Protein AF-A0A523ZXR3-F1 (afdb_monomer_lite)

pLDDT: mean 76.45, std 22.18, range [37.88, 98.62]

Secondary structure (DSSP, 8-state):
---HHHHHHHHHHHHT----------------------------------PPP----------------PPPP-PPP------------------------PPP------PPP-PPPPHHHHHHHHHHHHHHHHHHHHHHHHHHHHHHHHHHHHHHHHTTT-S-EEEPGGGS-GGG-SEEEEEE-TTSEEEEEETTS-EEEEETTSGGGHHHHHHHHHHHHHHHHHHHHHHHHHHHHHHHHHHHHHHHHHHHHHHHHTT-

Foldseek 3Di:
DDPPVVVVVVVVVVVPPDDPDDDDDDDDDDDDDDDDDDDDDDDDDDDDDDDDDDDDPPDDPDDDDPPDDDDDDDDDDDDDDDDDDDDDDDDDDDDDDPDDPPDPPPDPPPDDPDDPQDPVNVVVVVVVVVVVVVVVVVVLVVVLVVLLVVLLVVLVLVVVQDQWFWFDPVLADCVVPAFPTWIAGSVQWIWTQHPVRDIDTDRCNDPVNVVVVVSRCVRRVVVSVVSVVVVVVVVVVVVVVVVVVVVVVVVVVVVVVVVD

Structure (mmCIF, N/CA/C/O backbone):
data_AF-A0A523ZXR3-F1
#
_entry.id   AF-A0A523ZXR3-F1
#
loop_
_atom_site.group_PDB
_atom_site.id
_atom_site.type_symbol
_atom_site.label_atom_id
_atom_site.label_alt_id
_atom_site.label_comp_id
_atom_site.label_asym_id
_atom_site.label_entity_id
_atom_site.label_seq_id
_atom_site.pdbx_PDB_ins_code
_atom_site.Cartn_x
_atom_site.Cartn_y
_atom_site.Cartn_z
_atom_site.occupancy
_atom_site.B_iso_or_equiv
_atom_site.auth_seq_id
_atom_site.auth_comp_id
_atom_site.auth_asym_id
_atom_site.auth_atom_id
_atom_site.pdbx_PDB_model_num
ATOM 1 N N . MET A 1 1 ? -8.994 -11.198 -26.855 1.00 47.03 1 MET A N 1
ATOM 2 C CA . MET A 1 1 ? -9.473 -11.068 -25.462 1.00 47.03 1 MET A CA 1
ATOM 3 C C . MET A 1 1 ? -8.985 -9.721 -24.965 1.00 47.03 1 MET A C 1
ATOM 5 O O . MET A 1 1 ? -7.793 -9.478 -25.074 1.00 47.03 1 MET A O 1
ATOM 9 N N . VAL A 1 2 ? -9.885 -8.830 -24.551 1.00 52.38 2 VAL A N 1
ATOM 10 C CA . VAL A 1 2 ? -9.510 -7.525 -23.975 1.00 52.38 2 VAL A CA 1
ATOM 11 C C . VAL A 1 2 ? -8.913 -7.789 -22.590 1.00 52.38 2 VAL A C 1
ATOM 13 O O . VAL A 1 2 ? -9.422 -8.655 -21.875 1.00 52.38 2 VAL A O 1
ATOM 16 N N . SER A 1 3 ? -7.811 -7.123 -22.233 1.00 71.38 3 SER A N 1
ATOM 17 C CA . SER A 1 3 ? -7.204 -7.298 -20.907 1.00 71.38 3 SER A CA 1
ATOM 18 C C . SER A 1 3 ? -8.188 -6.822 -19.835 1.00 71.38 3 SER A C 1
ATOM 20 O O . SER A 1 3 ? -8.787 -5.760 -19.978 1.00 71.38 3 SER A O 1
ATOM 22 N N . LEU A 1 4 ? -8.360 -7.578 -18.746 1.00 72.75 4 LEU A N 1
ATOM 23 C CA . LEU A 1 4 ? -9.247 -7.198 -17.634 1.00 72.75 4 LEU A CA 1
ATOM 24 C C . LEU A 1 4 ? -8.901 -5.802 -17.079 1.00 72.75 4 LEU A C 1
ATOM 26 O O . LEU A 1 4 ? -9.782 -5.059 -16.656 1.00 72.75 4 LEU A O 1
ATOM 30 N N . GLU A 1 5 ? -7.622 -5.426 -17.137 1.00 69.88 5 GLU A N 1
ATOM 31 C CA . GLU A 1 5 ? -7.148 -4.090 -16.771 1.00 69.88 5 GLU A CA 1
ATOM 32 C C . GLU A 1 5 ? -7.759 -2.999 -17.662 1.00 69.88 5 GLU A C 1
ATOM 34 O O . GLU A 1 5 ? -8.177 -1.957 -17.158 1.00 69.88 5 GLU A O 1
ATOM 39 N N . GLU A 1 6 ? -7.874 -3.243 -18.973 1.00 77.62 6 GLU A N 1
ATOM 40 C CA . GLU A 1 6 ? -8.528 -2.317 -19.903 1.00 77.62 6 GLU A CA 1
ATOM 41 C C . GLU A 1 6 ? -10.027 -2.202 -19.632 1.00 77.62 6 GLU A C 1
ATOM 43 O O . GLU A 1 6 ? -10.577 -1.108 -19.745 1.00 77.62 6 GLU A O 1
ATOM 48 N N . GLU A 1 7 ? -10.700 -3.287 -19.240 1.00 83.25 7 GLU A N 1
ATOM 49 C CA . GLU A 1 7 ? -12.135 -3.235 -18.954 1.00 83.25 7 GLU A CA 1
ATOM 50 C C . GLU A 1 7 ? -12.447 -2.484 -17.647 1.00 83.25 7 GLU A C 1
ATOM 52 O O . GLU A 1 7 ? -13.411 -1.714 -17.600 1.00 83.25 7 GLU A O 1
ATOM 57 N N . ILE A 1 8 ? -11.586 -2.604 -16.628 1.00 79.44 8 ILE A N 1
ATOM 58 C CA . ILE A 1 8 ? -11.674 -1.809 -15.392 1.00 79.44 8 ILE A CA 1
ATOM 59 C C . ILE A 1 8 ? -11.464 -0.318 -15.701 1.00 79.44 8 ILE A C 1
ATOM 61 O O . ILE A 1 8 ? -12.277 0.518 -15.301 1.00 79.44 8 ILE A O 1
ATOM 65 N N . LEU A 1 9 ? -10.423 0.024 -16.469 1.00 78.19 9 LEU A N 1
ATOM 66 C CA . LEU A 1 9 ? -10.134 1.407 -16.874 1.00 78.19 9 LEU A CA 1
ATOM 67 C C . LEU A 1 9 ? -11.263 2.019 -17.712 1.00 78.19 9 LEU A C 1
ATOM 69 O O . LEU A 1 9 ? -11.653 3.165 -17.484 1.00 78.19 9 LEU A O 1
ATOM 73 N N . LYS A 1 10 ? -11.826 1.250 -18.650 1.00 83.12 10 LYS A N 1
ATOM 74 C CA . LYS A 1 10 ? -12.887 1.718 -19.549 1.00 83.12 10 LYS A CA 1
ATOM 75 C C . LYS A 1 10 ? -14.177 2.055 -18.802 1.00 83.12 10 LYS A C 1
ATOM 77 O O . LYS A 1 10 ? -14.827 3.043 -19.134 1.00 83.12 10 LYS A O 1
ATOM 82 N N . ARG A 1 11 ? -14.534 1.279 -17.773 1.00 76.19 11 ARG A N 1
ATOM 83 C CA . ARG A 1 11 ? -15.733 1.552 -16.962 1.00 76.19 11 ARG A CA 1
ATOM 84 C C . ARG A 1 11 ? -15.531 2.691 -15.964 1.00 76.19 11 ARG A C 1
ATOM 86 O O . ARG A 1 11 ? -16.474 3.439 -15.723 1.00 76.19 11 ARG A O 1
ATOM 93 N N . TYR A 1 12 ? -14.319 2.873 -15.437 1.00 68.38 12 TYR A N 1
ATOM 94 C CA . TYR A 1 12 ? -14.011 4.018 -14.571 1.00 68.38 12 TYR A CA 1
ATOM 95 C C . TYR A 1 12 ? -14.065 5.354 -15.323 1.00 68.38 12 TYR A C 1
ATOM 97 O O . TYR A 1 12 ? -14.595 6.320 -14.783 1.00 68.38 12 TYR A O 1
ATOM 105 N N . ALA A 1 13 ? -13.592 5.406 -16.572 1.00 70.69 13 ALA A N 1
ATOM 106 C CA . ALA A 1 13 ? -13.649 6.622 -17.387 1.00 70.69 13 ALA A CA 1
ATOM 107 C C . ALA A 1 13 ? -15.089 7.048 -17.740 1.00 70.69 13 ALA A C 1
ATOM 109 O O . ALA A 1 13 ? -15.387 8.237 -17.786 1.00 70.69 13 ALA A O 1
ATOM 110 N N . GLN A 1 14 ? -16.004 6.091 -17.933 1.00 68.00 14 GLN A N 1
ATOM 111 C CA . GLN A 1 14 ? -17.409 6.385 -18.251 1.00 68.00 14 GLN A CA 1
ATOM 112 C C . GLN A 1 14 ? -18.221 6.897 -17.053 1.00 68.00 14 GLN A C 1
ATOM 114 O O . GLN A 1 14 ? -19.223 7.578 -17.245 1.00 68.00 14 GLN A O 1
ATOM 119 N N . LYS A 1 15 ? -17.808 6.595 -15.815 1.00 61.28 15 LYS A N 1
ATOM 120 C CA . LYS A 1 15 ? -18.543 6.997 -14.604 1.00 61.28 15 LYS A CA 1
ATOM 121 C C . LYS A 1 15 ? -18.235 8.435 -14.152 1.00 61.28 15 LYS A C 1
ATOM 123 O O . LYS A 1 15 ? -18.975 8.983 -13.345 1.00 61.28 15 LYS A O 1
ATOM 128 N N . SER A 1 16 ? -17.173 9.057 -14.670 1.00 55.69 16 SER A N 1
ATOM 129 C CA . SER A 1 16 ? -16.775 10.436 -14.336 1.00 55.69 16 SER A CA 1
ATOM 130 C C . SER A 1 16 ? -17.436 11.533 -15.185 1.00 55.69 16 SER A C 1
ATOM 132 O O . SER A 1 16 ? -17.219 12.706 -14.899 1.00 55.69 16 SER A O 1
ATOM 134 N N . GLU A 1 17 ? -18.241 11.188 -16.197 1.00 50.31 17 GLU A N 1
ATOM 135 C CA . GLU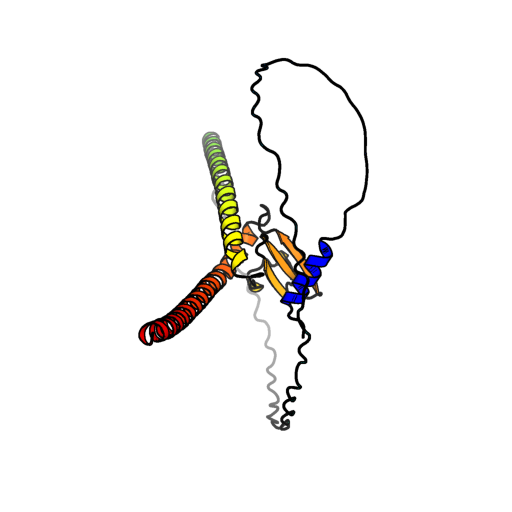 A 1 17 ? -18.847 12.158 -17.131 1.00 50.31 17 GLU A CA 1
ATOM 136 C C . GLU A 1 17 ? -20.346 12.435 -16.906 1.00 50.31 17 GLU A C 1
ATOM 138 O O . GLU A 1 17 ? -20.962 13.115 -17.723 1.00 50.31 17 GLU A O 1
ATOM 143 N N . GLU A 1 18 ? -20.962 11.977 -15.810 1.00 44.12 18 GLU A N 1
ATOM 144 C CA . GLU A 1 18 ? -22.341 12.381 -15.488 1.00 44.12 18 GLU A CA 1
ATOM 145 C C . GLU A 1 18 ? -22.357 13.668 -14.638 1.00 44.12 18 GLU A C 1
ATOM 147 O O . GLU A 1 18 ? -22.046 13.623 -13.443 1.00 44.12 18 GLU A O 1
ATOM 152 N N . PRO A 1 19 ? -22.734 14.838 -15.199 1.00 46.22 19 PRO A N 1
ATOM 153 C CA . PRO A 1 19 ? -22.942 16.034 -14.402 1.00 46.22 19 PRO A CA 1
ATOM 154 C C . PRO A 1 19 ? -24.196 15.869 -13.540 1.00 46.22 19 PRO A C 1
ATOM 156 O O . PRO A 1 19 ? -25.324 15.809 -14.032 1.00 46.22 19 PRO A O 1
ATOM 159 N N . SER A 1 20 ? -23.983 15.845 -12.225 1.00 46.56 20 SER A N 1
ATOM 160 C CA . SER A 1 20 ? -25.022 15.999 -11.210 1.00 46.56 20 SER A CA 1
ATOM 161 C C . SER A 1 20 ? -25.718 17.354 -11.387 1.00 46.56 20 SER A C 1
ATOM 163 O O . SER A 1 20 ? -25.233 18.393 -10.938 1.00 46.56 20 SER A O 1
ATOM 165 N N . SER A 1 21 ? -26.851 17.357 -12.090 1.00 54.31 21 SER A N 1
ATOM 166 C CA . SER A 1 21 ? -27.742 18.508 -12.198 1.00 54.31 21 SER A CA 1
ATOM 167 C C . SER A 1 21 ? -28.947 18.316 -11.277 1.00 54.31 21 SER A C 1
ATOM 169 O O . SER A 1 21 ? -29.895 17.621 -11.641 1.00 54.31 21 SER A O 1
ATOM 171 N N . ALA A 1 22 ? -28.953 18.958 -10.107 1.00 48.44 22 ALA A N 1
ATOM 172 C CA . ALA A 1 22 ? -30.192 19.252 -9.385 1.00 48.44 22 ALA A CA 1
ATOM 173 C C . ALA A 1 22 ? -30.014 20.361 -8.332 1.00 48.44 22 ALA A C 1
ATOM 175 O O . ALA A 1 22 ? -29.366 20.145 -7.318 1.00 48.44 22 ALA A O 1
ATOM 176 N N . ALA A 1 23 ? -30.696 21.487 -8.596 1.00 45.50 23 ALA A N 1
ATOM 177 C CA . ALA A 1 23 ? -31.316 22.449 -7.668 1.00 45.50 23 ALA A CA 1
ATOM 178 C C . ALA A 1 23 ? -30.416 23.156 -6.621 1.00 45.50 23 ALA A C 1
ATOM 180 O O . ALA A 1 23 ? -29.765 22.528 -5.806 1.00 45.50 23 ALA A O 1
ATOM 181 N N . GLY A 1 24 ? -30.350 24.487 -6.524 1.00 39.84 24 GLY A N 1
ATOM 182 C CA . GLY A 1 24 ? -31.391 25.496 -6.738 1.00 39.84 24 GLY A CA 1
ATOM 183 C C . GLY A 1 24 ? -31.912 25.987 -5.380 1.00 39.84 24 GLY A C 1
ATOM 184 O O . GLY A 1 24 ? -32.626 25.252 -4.705 1.00 39.84 24 GLY A O 1
ATOM 185 N N . GLY A 1 25 ? -31.567 27.218 -4.983 1.00 37.88 25 GLY A N 1
ATOM 186 C CA . GLY A 1 25 ? -32.062 27.831 -3.744 1.00 37.88 25 GLY A CA 1
ATOM 187 C C . GLY A 1 25 ? -31.392 29.159 -3.390 1.00 37.88 25 GLY A C 1
ATOM 188 O O . GLY A 1 25 ? -30.481 29.199 -2.572 1.00 37.88 25 GLY A O 1
ATOM 189 N N . GLU A 1 26 ? -31.852 30.238 -4.023 1.00 44.06 26 GLU A N 1
ATOM 190 C CA . GLU A 1 26 ? -31.555 31.639 -3.697 1.00 44.06 26 GLU A CA 1
ATOM 191 C C . GLU A 1 26 ? -32.135 32.057 -2.329 1.00 44.06 26 GLU A C 1
ATOM 193 O O . GLU A 1 26 ? -33.217 31.600 -1.957 1.00 44.06 26 GLU A O 1
ATOM 198 N N . GLY A 1 27 ? -31.507 33.027 -1.642 1.00 39.22 27 GLY A N 1
ATOM 199 C CA . GLY A 1 27 ? -32.237 33.863 -0.675 1.00 39.22 27 GLY A CA 1
ATOM 200 C C . GLY A 1 27 ? -31.463 34.550 0.459 1.00 39.22 27 GLY A C 1
ATOM 201 O O . GLY A 1 27 ? -31.509 34.073 1.583 1.00 39.22 27 GLY A O 1
ATOM 202 N N . LYS A 1 28 ? -30.911 35.738 0.154 1.00 40.84 28 LYS A N 1
ATOM 203 C CA . LYS A 1 28 ? -30.958 37.014 0.923 1.00 40.84 28 LYS A CA 1
ATOM 204 C C . LYS A 1 28 ? -30.370 37.115 2.344 1.00 40.84 28 LYS A C 1
ATOM 206 O O . LYS A 1 28 ? -30.822 36.487 3.285 1.00 40.84 28 LYS A O 1
ATOM 211 N N . GLU A 1 29 ? -29.316 37.932 2.475 1.00 45.38 29 GLU A N 1
ATOM 212 C CA . GLU A 1 29 ? -29.311 39.317 3.019 1.00 45.38 29 GLU A CA 1
ATOM 213 C C . GLU A 1 29 ? -29.556 39.415 4.533 1.00 45.38 29 GLU A C 1
ATOM 215 O O . GLU A 1 29 ? -30.680 39.257 4.983 1.00 45.38 29 GLU A O 1
ATOM 220 N N . THR A 1 30 ? -28.534 39.836 5.288 1.00 42.12 30 THR A N 1
ATOM 221 C CA . THR A 1 30 ? -28.479 41.199 5.855 1.00 42.12 30 THR A CA 1
ATOM 222 C C . THR A 1 30 ? -27.054 41.541 6.290 1.00 42.12 30 THR A C 1
ATOM 224 O O . THR A 1 30 ? -26.351 40.723 6.875 1.00 42.12 30 THR A O 1
ATOM 227 N N . ALA A 1 31 ? -26.664 42.771 5.973 1.00 42.38 31 ALA A N 1
ATOM 228 C CA . ALA A 1 31 ? -25.411 43.432 6.304 1.00 42.38 31 ALA A CA 1
ATOM 229 C C . ALA A 1 31 ? -25.176 43.589 7.820 1.00 42.38 31 ALA A C 1
ATOM 231 O O . ALA A 1 31 ? -26.135 43.642 8.585 1.00 42.38 31 ALA A O 1
ATOM 232 N N . SER A 1 32 ? -23.928 43.827 8.235 1.00 42.62 32 SER A N 1
ATOM 233 C CA . SER A 1 32 ? -23.484 45.192 8.572 1.00 42.62 32 SER A CA 1
ATOM 234 C C . SER A 1 32 ? -22.082 45.227 9.192 1.00 42.62 32 SER A C 1
ATOM 236 O O . SER A 1 32 ? -21.741 44.384 10.011 1.00 42.62 32 SER A O 1
ATOM 238 N N . LEU A 1 33 ? -21.348 46.265 8.770 1.00 46.72 33 LEU A N 1
ATOM 239 C CA . LEU A 1 33 ? -20.335 47.066 9.467 1.00 46.72 33 LEU A CA 1
ATOM 240 C C . LEU A 1 33 ? -19.614 46.442 10.667 1.00 46.72 33 LEU A C 1
ATOM 242 O O . LEU A 1 33 ? -20.186 46.362 11.745 1.00 46.72 33 LEU A O 1
ATOM 246 N N . GLU A 1 34 ? -18.310 46.256 10.504 1.00 47.12 34 GLU A N 1
ATOM 247 C CA . GLU A 1 34 ? -17.280 46.806 11.398 1.00 47.12 34 GLU A CA 1
ATOM 248 C C . GLU A 1 34 ? -15.985 46.809 10.571 1.00 47.12 34 GLU A C 1
ATOM 250 O O . GLU A 1 34 ? -15.560 45.796 10.026 1.00 47.12 34 GLU A O 1
ATOM 255 N N . ASP A 1 35 ? -15.616 47.995 10.101 1.00 44.91 35 ASP A N 1
ATOM 256 C CA . ASP A 1 35 ? -14.468 48.740 10.620 1.00 44.91 35 ASP A CA 1
ATOM 257 C C . ASP A 1 35 ? -13.150 48.214 10.046 1.00 44.91 35 ASP A C 1
ATOM 259 O O . ASP A 1 35 ? -12.716 47.092 10.261 1.00 44.91 35 ASP A O 1
ATOM 263 N N . MET A 1 36 ? -12.591 49.007 9.132 1.00 41.59 36 MET A N 1
ATOM 264 C CA . MET A 1 36 ? -11.369 49.765 9.403 1.00 41.59 36 MET A CA 1
ATOM 265 C C . MET A 1 36 ? -10.163 48.841 9.523 1.00 41.59 36 MET A C 1
ATOM 267 O O . MET A 1 36 ? -10.023 48.144 10.516 1.00 41.59 36 MET A O 1
ATOM 271 N N . ILE A 1 37 ? -9.236 48.941 8.566 1.00 48.31 37 ILE A N 1
ATOM 272 C CA . ILE A 1 37 ? -7.820 49.265 8.822 1.00 48.31 37 ILE A CA 1
ATOM 273 C C . ILE A 1 37 ? -7.029 49.133 7.506 1.00 48.31 37 ILE A C 1
ATOM 275 O O . ILE A 1 37 ? -6.860 48.056 6.951 1.00 48.31 37 ILE A O 1
ATOM 279 N N . LEU A 1 38 ? -6.520 50.297 7.087 1.00 50.00 38 LEU A N 1
ATOM 280 C CA . LEU A 1 38 ? -5.328 50.546 6.267 1.00 50.00 38 LEU A CA 1
ATOM 281 C C . LEU A 1 38 ? -5.422 50.359 4.749 1.00 50.00 38 LEU A C 1
ATOM 283 O O . LEU A 1 38 ? -5.237 49.285 4.189 1.00 50.00 38 LEU A O 1
ATOM 287 N N . GLY A 1 39 ? -5.574 51.513 4.093 1.00 40.50 39 GLY A N 1
ATOM 288 C CA . GLY A 1 39 ? -5.061 51.736 2.751 1.00 40.50 39 GLY A CA 1
ATOM 289 C C . GLY A 1 39 ? -3.532 51.797 2.708 1.00 40.50 39 GLY A C 1
ATOM 290 O O . GLY A 1 39 ? -2.859 51.986 3.724 1.00 40.50 39 GLY A O 1
ATOM 291 N N . GLY A 1 40 ? -3.008 51.676 1.494 1.00 43.91 40 GLY A N 1
ATOM 292 C CA . GLY A 1 40 ? -1.596 51.851 1.188 1.00 43.91 40 GLY A CA 1
ATOM 293 C C . GLY A 1 40 ? -1.281 51.376 -0.222 1.00 43.91 40 GLY A C 1
ATOM 294 O O . GLY A 1 40 ? -0.849 50.244 -0.402 1.00 43.91 40 GLY A O 1
ATOM 295 N N . ASP A 1 41 ? -1.530 52.252 -1.195 1.00 42.19 41 ASP A N 1
ATOM 296 C CA . ASP A 1 41 ? -1.114 52.140 -2.593 1.00 42.19 41 ASP A CA 1
ATOM 297 C C . ASP A 1 41 ? 0.369 51.772 -2.746 1.00 42.19 41 ASP A C 1
ATOM 299 O O . ASP A 1 41 ? 1.242 52.436 -2.185 1.00 42.19 41 ASP A O 1
ATOM 303 N N . ALA A 1 42 ? 0.654 50.813 -3.624 1.00 47.34 42 ALA A N 1
ATOM 304 C CA . ALA A 1 42 ? 1.831 50.866 -4.482 1.00 47.34 42 ALA A CA 1
ATOM 305 C C . ALA A 1 42 ? 1.584 50.018 -5.732 1.00 47.34 42 ALA A C 1
ATOM 307 O O . ALA A 1 42 ? 1.536 48.790 -5.689 1.00 47.34 42 ALA A O 1
ATOM 308 N N . ALA A 1 43 ? 1.424 50.722 -6.847 1.00 50.12 43 ALA A N 1
ATOM 309 C CA . ALA A 1 43 ? 1.455 50.186 -8.190 1.00 50.12 43 ALA A CA 1
ATOM 310 C C . ALA A 1 43 ? 2.711 49.330 -8.421 1.00 50.12 43 ALA A C 1
ATOM 312 O O . ALA A 1 43 ? 3.829 49.776 -8.164 1.00 50.12 43 ALA A O 1
ATOM 313 N N . SER A 1 44 ? 2.525 48.141 -8.987 1.00 50.94 44 SER A N 1
ATOM 314 C CA . SER A 1 44 ? 3.553 47.501 -9.799 1.00 50.94 44 SER A CA 1
ATOM 315 C C . SER A 1 44 ? 2.887 46.905 -11.026 1.00 50.94 44 SER A C 1
ATOM 317 O O . SER A 1 44 ? 2.305 45.826 -10.994 1.00 50.94 44 SER A O 1
ATOM 319 N N . ASP A 1 45 ? 2.984 47.702 -12.079 1.00 47.78 45 ASP A N 1
ATOM 320 C CA . ASP A 1 45 ? 2.961 47.345 -13.488 1.00 47.78 45 ASP A CA 1
ATOM 321 C C . ASP A 1 45 ? 3.670 45.994 -13.710 1.00 47.78 45 ASP A C 1
ATOM 323 O O . ASP A 1 45 ? 4.840 45.825 -13.353 1.00 47.78 45 ASP A O 1
ATOM 327 N N . GLY A 1 46 ? 2.936 45.008 -14.220 1.00 48.16 46 GLY A N 1
ATOM 328 C CA . GLY A 1 46 ? 3.428 43.670 -14.532 1.00 48.16 46 GLY A CA 1
ATOM 329 C C . GLY A 1 46 ? 2.961 43.307 -15.940 1.00 48.16 46 GLY A C 1
ATOM 330 O O . GLY A 1 46 ? 1.764 43.421 -16.201 1.00 48.16 46 GLY A O 1
ATOM 331 N N . PRO A 1 47 ? 3.870 42.939 -16.859 1.00 58.44 47 PRO A N 1
ATOM 332 C CA . PRO A 1 47 ? 3.551 42.880 -18.273 1.00 58.44 47 PRO A CA 1
ATOM 333 C C . PRO A 1 47 ? 2.638 41.707 -18.626 1.00 58.44 47 PRO A C 1
ATOM 335 O O . PRO A 1 47 ? 2.835 40.566 -18.205 1.00 58.44 47 PRO A O 1
ATOM 338 N N . GLU A 1 48 ? 1.671 42.076 -19.456 1.00 49.19 48 GLU A N 1
ATOM 339 C CA . GLU A 1 48 ? 0.905 41.289 -20.409 1.00 49.19 48 GLU A CA 1
ATOM 340 C C . GLU A 1 48 ? 1.692 40.178 -21.125 1.00 49.19 48 GLU A C 1
ATOM 342 O O . GLU A 1 48 ? 2.864 40.322 -21.472 1.00 49.19 48 GLU A O 1
ATOM 347 N N . GLU A 1 49 ? 0.922 39.138 -21.454 1.00 46.25 49 GLU A N 1
ATOM 348 C CA . GLU A 1 49 ? 1.082 38.230 -22.591 1.00 46.25 49 GLU A CA 1
ATOM 349 C C . GLU A 1 49 ? 2.235 37.213 -22.564 1.00 46.25 49 GLU A C 1
ATOM 351 O O . GLU A 1 49 ? 3.406 37.506 -22.810 1.00 46.25 49 GLU A O 1
ATOM 356 N N . ARG A 1 50 ? 1.843 35.935 -22.486 1.00 46.56 50 ARG A N 1
ATOM 357 C CA . ARG A 1 50 ? 1.765 35.083 -23.688 1.00 46.56 50 ARG A CA 1
ATOM 358 C C . ARG A 1 50 ? 1.078 33.760 -23.361 1.00 46.56 50 ARG A C 1
ATOM 360 O O . ARG A 1 50 ? 1.669 32.874 -22.750 1.00 46.56 50 ARG A O 1
ATOM 367 N N . GLU A 1 51 ? -0.166 33.643 -23.812 1.00 47.56 51 GLU A N 1
ATOM 368 C CA . GLU A 1 51 ? -0.807 32.356 -24.063 1.00 47.56 51 GLU A CA 1
ATOM 369 C C . GLU A 1 51 ? -0.011 31.643 -25.163 1.00 47.56 51 GLU A C 1
ATOM 371 O O . GLU A 1 51 ? 0.177 32.174 -26.261 1.00 47.56 51 GLU A O 1
ATOM 376 N N . ALA A 1 52 ? 0.524 30.466 -24.845 1.00 52.22 52 ALA A N 1
ATOM 377 C CA . ALA A 1 52 ? 1.074 29.567 -25.846 1.00 52.22 52 ALA A CA 1
ATOM 378 C C . ALA A 1 52 ? -0.086 28.761 -26.457 1.00 52.22 52 ALA A C 1
ATOM 380 O O . ALA A 1 52 ? -0.938 28.285 -25.705 1.00 52.22 52 ALA A O 1
ATOM 381 N N . PRO A 1 53 ? -0.140 28.611 -27.790 1.00 59.38 53 PRO A N 1
ATOM 382 C CA . PRO A 1 53 ? -1.202 27.874 -28.454 1.00 59.38 53 PRO A CA 1
ATOM 383 C C . PRO A 1 53 ? -1.105 26.377 -28.141 1.00 59.38 53 PRO A C 1
ATOM 385 O O . PRO A 1 53 ? -0.031 25.778 -28.218 1.00 59.38 53 PRO A O 1
ATOM 388 N N . GLU A 1 54 ? -2.251 25.787 -27.808 1.00 50.97 54 GLU A N 1
ATOM 389 C CA . GLU A 1 54 ? -2.469 24.344 -27.795 1.00 50.97 54 GLU A CA 1
ATOM 390 C C . GLU A 1 54 ? -2.302 23.821 -29.228 1.00 50.97 54 GLU A C 1
ATOM 392 O O . GLU A 1 54 ? -3.189 23.972 -30.069 1.00 50.97 54 GLU A O 1
ATOM 397 N N . GLU A 1 55 ? -1.135 23.252 -29.537 1.00 51.66 55 GLU A N 1
ATOM 398 C CA . GLU A 1 55 ? -0.966 22.490 -30.769 1.00 51.66 55 GLU A CA 1
ATOM 399 C C . GLU A 1 55 ? -1.566 21.093 -30.603 1.00 51.66 55 GLU A C 1
ATOM 401 O O . GLU A 1 55 ? -1.054 20.208 -29.916 1.00 51.66 55 GLU A O 1
ATOM 406 N N . ASP A 1 56 ? -2.698 20.969 -31.278 1.00 49.81 56 ASP A N 1
ATOM 407 C CA . ASP A 1 56 ? -3.398 19.796 -31.771 1.00 49.81 56 ASP A CA 1
ATOM 408 C C . ASP A 1 56 ? -2.419 18.771 -32.396 1.00 49.81 56 ASP A C 1
ATOM 410 O O . ASP A 1 56 ? -2.113 18.804 -33.588 1.00 49.81 56 ASP A O 1
ATOM 414 N N . ILE A 1 57 ? -1.895 17.834 -31.596 1.00 50.72 57 ILE A N 1
ATOM 415 C CA . ILE A 1 57 ? -1.194 16.643 -32.108 1.00 50.72 57 ILE A CA 1
ATOM 416 C C . ILE A 1 57 ? -2.209 15.505 -32.188 1.00 50.72 57 ILE A C 1
ATOM 418 O O . ILE A 1 57 ? -2.212 14.557 -31.403 1.00 50.72 57 ILE A O 1
ATOM 422 N N . LEU A 1 58 ? -3.099 15.629 -33.167 1.00 51.69 58 LEU A N 1
ATOM 423 C CA . LEU A 1 58 ? -4.027 14.590 -33.582 1.00 51.69 58 LEU A CA 1
ATOM 424 C C . LEU A 1 58 ? -3.592 14.082 -34.955 1.00 51.69 58 LEU A C 1
ATOM 426 O O . LEU A 1 58 ? -4.240 14.339 -35.962 1.00 51.69 58 LEU A O 1
ATOM 430 N N . GLU A 1 59 ? -2.473 13.356 -35.016 1.00 45.72 59 GLU A N 1
ATOM 431 C CA . GLU A 1 59 ? -2.082 12.652 -36.237 1.00 45.72 59 GLU A CA 1
ATOM 432 C C . GLU A 1 59 ? -1.511 11.250 -35.971 1.00 45.72 59 GLU A C 1
ATOM 434 O O . GLU A 1 59 ? -0.413 11.067 -35.459 1.00 45.72 59 GLU A O 1
ATOM 439 N N . ARG A 1 60 ? -2.277 10.275 -36.480 1.00 46.88 60 ARG A N 1
ATOM 440 C CA . ARG A 1 60 ? -1.802 9.088 -37.207 1.00 46.88 60 ARG A CA 1
ATOM 441 C C . ARG A 1 60 ? -1.111 8.001 -36.381 1.00 46.88 60 ARG A C 1
ATOM 443 O O . ARG A 1 60 ? 0.095 7.806 -36.470 1.00 46.88 60 ARG A O 1
ATOM 450 N N . TYR A 1 61 ? -1.929 7.144 -35.770 1.00 47.06 61 TYR A N 1
ATOM 451 C CA . TYR A 1 61 ? -1.621 5.714 -35.800 1.00 47.06 61 TYR A CA 1
ATOM 452 C C . TYR A 1 61 ? -2.243 5.116 -37.055 1.00 47.06 61 TYR A C 1
ATOM 454 O O . TYR A 1 61 ? -3.454 4.935 -37.178 1.00 47.06 61 TYR A O 1
ATOM 462 N N . THR A 1 62 ? -1.362 4.917 -38.025 1.00 45.53 62 THR A N 1
ATOM 463 C CA . THR A 1 62 ? -1.571 4.126 -39.225 1.00 45.53 62 THR A CA 1
ATOM 464 C C . THR A 1 62 ? -2.000 2.717 -38.851 1.00 45.53 62 THR A C 1
ATOM 466 O O . THR A 1 62 ? -1.427 2.078 -37.973 1.00 45.53 62 THR A O 1
ATOM 469 N N . SER A 1 63 ? -3.031 2.265 -39.548 1.00 52.03 63 SER A N 1
ATOM 470 C CA . SER A 1 63 ? -3.496 0.892 -39.611 1.00 52.03 63 SER A CA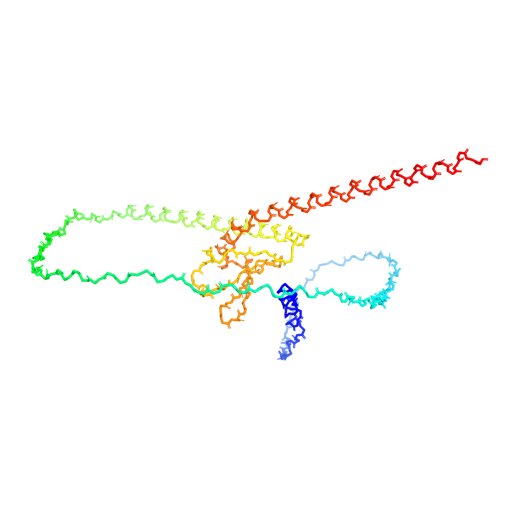 1
ATOM 471 C C . SER A 1 63 ? -2.354 -0.005 -40.090 1.00 52.03 63 SER A C 1
ATOM 473 O O . SER A 1 63 ? -1.955 0.087 -41.248 1.00 52.03 63 SER A O 1
ATOM 475 N N . GLU A 1 64 ? -1.835 -0.853 -39.210 1.00 53.06 64 GLU A N 1
ATOM 476 C CA . GLU A 1 64 ? -1.070 -2.029 -39.613 1.00 53.06 64 GLU A CA 1
ATOM 477 C C . GLU A 1 64 ? -1.941 -3.258 -39.363 1.00 53.06 64 GLU A C 1
ATOM 479 O O . GLU A 1 64 ? -2.359 -3.548 -38.239 1.00 53.06 64 GLU A O 1
ATOM 484 N N . ASP A 1 65 ? -2.276 -3.913 -40.472 1.00 55.00 65 ASP A N 1
ATOM 485 C CA . ASP A 1 65 ? -2.882 -5.232 -40.544 1.00 55.00 65 ASP A CA 1
ATOM 486 C C . ASP A 1 65 ? -2.124 -6.228 -39.652 1.00 55.00 65 ASP A C 1
ATOM 488 O O . ASP A 1 65 ? -0.913 -6.395 -39.817 1.00 55.00 65 ASP A O 1
ATOM 492 N N . PRO A 1 66 ? -2.798 -6.969 -38.757 1.00 56.25 66 PRO A N 1
ATOM 493 C CA . PRO A 1 66 ? -2.219 -8.190 -38.236 1.00 56.25 66 PRO A CA 1
ATOM 494 C C . PRO A 1 66 ? -2.296 -9.264 -39.326 1.00 56.25 66 PRO A C 1
ATOM 496 O O . PRO A 1 66 ? -3.350 -9.855 -39.577 1.00 56.25 66 PRO A O 1
ATOM 499 N N . GLU A 1 67 ? -1.156 -9.529 -39.965 1.00 54.56 67 GLU A N 1
ATOM 500 C CA . GLU A 1 67 ? -0.918 -10.781 -40.673 1.00 54.56 67 GLU A CA 1
ATOM 501 C C . GLU A 1 67 ? -1.256 -11.962 -39.750 1.00 54.56 67 GLU A C 1
ATOM 503 O O . GLU A 1 67 ? -0.616 -12.207 -38.730 1.00 54.56 67 GLU A O 1
ATOM 508 N N . SER A 1 68 ? -2.325 -12.659 -40.125 1.00 53.72 68 SER A N 1
ATOM 509 C CA . SER A 1 68 ? -2.550 -14.102 -40.041 1.00 53.72 68 SER A CA 1
ATOM 510 C C . SER A 1 68 ? -1.422 -14.910 -39.382 1.00 53.72 68 SER A C 1
ATOM 512 O O . SER A 1 68 ? -0.574 -15.479 -40.065 1.00 53.72 68 SER A O 1
ATOM 514 N N . VAL A 1 69 ? -1.452 -15.032 -38.054 1.00 52.56 69 VAL A N 1
ATOM 515 C CA . VAL A 1 69 ? -0.702 -16.081 -37.353 1.00 52.56 69 VAL A CA 1
ATOM 516 C C . VAL A 1 69 ? -1.596 -17.312 -37.270 1.00 52.56 69 VAL A C 1
ATOM 518 O O . VAL A 1 69 ? -2.663 -17.292 -36.654 1.00 52.56 69 VAL A O 1
ATOM 521 N N . GLU A 1 70 ? -1.157 -18.359 -37.964 1.00 55.88 70 GLU A N 1
ATOM 522 C CA . GLU A 1 70 ? -1.777 -19.676 -38.054 1.00 55.88 70 GLU A CA 1
ATOM 523 C C . GLU A 1 70 ? -2.112 -20.258 -36.675 1.00 55.88 70 GLU A C 1
ATOM 525 O O . GLU A 1 70 ? -1.303 -20.263 -35.745 1.00 55.88 70 GLU A O 1
ATOM 530 N N . ALA A 1 71 ? -3.335 -20.775 -36.566 1.00 58.75 71 ALA A N 1
ATOM 531 C CA . ALA A 1 71 ? -3.796 -21.540 -35.423 1.00 58.75 71 ALA A CA 1
ATOM 532 C C . ALA A 1 71 ? -3.011 -22.863 -35.320 1.00 58.75 71 ALA A C 1
ATOM 534 O O . ALA A 1 71 ? -2.976 -23.611 -36.300 1.00 58.75 71 ALA A O 1
ATOM 535 N N . PRO A 1 72 ? -2.427 -23.209 -34.160 1.00 61.56 72 PRO A N 1
ATOM 536 C CA . PRO A 1 72 ? -1.925 -24.556 -33.943 1.00 61.56 72 PRO A CA 1
ATOM 537 C C . PRO A 1 72 ? -3.094 -25.545 -33.821 1.00 61.56 72 PRO A C 1
ATOM 539 O O . PRO A 1 72 ? -4.068 -25.310 -33.102 1.00 61.56 72 PRO A O 1
ATOM 542 N N . GLU A 1 73 ? -2.977 -26.645 -34.562 1.00 61.81 73 GLU A N 1
ATOM 543 C CA . GLU A 1 73 ? -3.929 -27.752 -34.639 1.00 61.81 73 GLU A CA 1
ATOM 544 C C . GLU A 1 73 ? -4.263 -28.372 -33.263 1.00 61.81 73 GLU A C 1
ATOM 546 O O . GLU A 1 73 ? -3.401 -28.444 -32.380 1.00 61.81 73 GLU A O 1
ATOM 551 N N . PRO A 1 74 ? -5.495 -28.883 -33.073 1.00 59.56 74 PRO A N 1
ATOM 552 C CA . PRO A 1 74 ? -5.873 -29.617 -31.872 1.00 59.56 74 PRO A CA 1
ATOM 553 C C . PRO A 1 74 ? -5.186 -30.989 -31.842 1.00 59.56 74 PRO A C 1
ATOM 555 O O . PRO A 1 74 ? -5.499 -31.883 -32.629 1.00 59.56 74 PRO A O 1
ATOM 558 N N . VAL A 1 75 ? -4.256 -31.170 -30.902 1.00 62.38 75 VAL A N 1
ATOM 559 C CA . VAL A 1 75 ? -3.659 -32.479 -30.616 1.00 62.38 75 VAL A CA 1
ATOM 560 C C . VAL A 1 75 ? -4.678 -33.347 -29.880 1.00 62.38 75 VAL A C 1
ATOM 562 O O . VAL A 1 75 ? -5.276 -32.944 -28.884 1.00 62.38 75 VAL A O 1
ATOM 565 N N . ALA A 1 76 ? -4.863 -34.539 -30.435 1.00 58.09 76 ALA A N 1
ATOM 566 C CA . ALA A 1 76 ? -5.854 -35.541 -30.094 1.00 58.09 76 ALA A CA 1
ATOM 567 C C . ALA A 1 76 ? -5.822 -36.028 -28.635 1.00 58.09 76 ALA A C 1
ATOM 569 O O . ALA A 1 76 ? -4.765 -36.240 -28.040 1.00 58.09 76 ALA A O 1
ATOM 570 N N . GLU A 1 77 ? -7.022 -36.307 -28.127 1.00 55.06 77 GLU A N 1
ATOM 571 C CA . GLU A 1 77 ? -7.292 -37.156 -26.969 1.00 55.06 77 GLU A CA 1
ATOM 572 C C . GLU A 1 77 ? -6.718 -38.571 -27.154 1.00 55.06 77 GLU A C 1
ATOM 574 O O . GLU A 1 77 ? -6.865 -39.178 -28.220 1.00 55.06 77 GLU A O 1
ATOM 579 N N . PRO A 1 78 ? -6.190 -39.168 -26.076 1.00 60.91 78 PRO A N 1
ATOM 580 C CA . PRO A 1 78 ? -6.345 -40.598 -25.860 1.00 60.91 78 PRO A CA 1
ATOM 581 C C . PRO A 1 78 ? -7.205 -40.893 -24.621 1.00 60.91 78 PRO A C 1
ATOM 583 O O . PRO A 1 78 ? -6.787 -40.698 -23.487 1.00 60.91 78 PRO A O 1
ATOM 586 N N . SER A 1 79 ? -8.416 -41.363 -24.924 1.00 55.00 79 SER A N 1
ATOM 587 C CA . SER A 1 79 ? -9.225 -42.443 -24.330 1.00 55.00 79 SER A CA 1
ATOM 588 C C . SER A 1 79 ? -9.123 -42.858 -22.843 1.00 55.00 79 SER A C 1
ATOM 590 O O . SER A 1 79 ? -8.047 -42.909 -22.253 1.00 55.00 79 SER A O 1
ATOM 592 N N . PRO A 1 80 ? -10.267 -43.314 -22.281 1.00 58.41 80 PRO A N 1
ATOM 593 C CA . PRO A 1 80 ? -10.425 -43.777 -20.907 1.00 58.41 80 PRO A CA 1
ATOM 594 C C . PRO A 1 80 ? -10.010 -45.248 -20.745 1.00 58.41 80 PRO A C 1
ATOM 596 O O . PRO A 1 80 ? -10.230 -46.073 -21.632 1.00 58.41 80 PRO A O 1
ATOM 599 N N . GLY A 1 81 ? -9.471 -45.602 -19.581 1.00 48.44 81 GLY A N 1
ATOM 600 C CA . GLY A 1 81 ? -9.213 -46.993 -19.220 1.00 48.44 81 GLY A CA 1
ATOM 601 C C . GLY A 1 81 ? -8.569 -47.098 -17.845 1.00 48.44 81 GLY A C 1
ATOM 602 O O . GLY A 1 81 ? -7.409 -46.737 -17.681 1.00 48.44 81 GLY A O 1
ATOM 603 N N . GLY A 1 82 ? -9.333 -47.574 -16.867 1.00 49.69 82 GLY A N 1
ATOM 604 C CA . GLY A 1 82 ? -8.871 -47.766 -15.497 1.00 49.69 82 GLY A CA 1
ATOM 605 C C . GLY A 1 82 ? -10.011 -48.165 -14.572 1.00 49.69 82 GLY A C 1
ATOM 606 O O . GLY A 1 82 ? -10.336 -47.430 -13.647 1.00 49.69 82 GLY A O 1
ATOM 607 N N . ASP A 1 83 ? -10.648 -49.294 -14.883 1.00 52.12 83 ASP A N 1
ATOM 608 C CA . ASP A 1 83 ? -11.443 -50.060 -13.926 1.00 52.12 83 ASP A CA 1
ATOM 609 C C . ASP A 1 83 ? -10.510 -50.569 -12.818 1.00 52.12 83 ASP A C 1
ATOM 611 O O . ASP A 1 83 ? -9.688 -51.443 -13.081 1.00 52.12 83 ASP A O 1
ATOM 615 N N . GLU A 1 84 ? -10.646 -50.073 -11.588 1.00 56.06 84 GLU A N 1
ATOM 616 C CA . GLU A 1 84 ? -10.149 -50.775 -10.400 1.00 56.06 84 GLU A CA 1
ATOM 617 C C . GLU A 1 84 ? -11.216 -50.781 -9.294 1.00 56.06 84 GLU A C 1
ATOM 619 O O . GLU A 1 84 ? -11.505 -49.790 -8.630 1.00 56.06 84 GLU A O 1
ATOM 624 N N . GLU A 1 85 ? -11.831 -51.960 -9.201 1.00 53.47 85 GLU A N 1
ATOM 625 C CA . GLU A 1 85 ? -12.224 -52.694 -7.998 1.00 53.47 85 GLU A CA 1
ATOM 626 C C . GLU A 1 85 ? -13.118 -52.014 -6.947 1.00 53.47 85 GLU A C 1
ATOM 628 O O . GLU A 1 85 ? -12.692 -51.344 -6.008 1.00 53.47 85 GLU A O 1
ATOM 633 N N . MET A 1 86 ? -14.399 -52.398 -7.021 1.00 49.50 86 MET A N 1
ATOM 634 C CA . MET A 1 86 ? -15.246 -52.577 -5.845 1.00 49.50 86 MET A CA 1
ATOM 635 C C . MET A 1 86 ? -14.589 -53.558 -4.865 1.00 49.50 86 MET A C 1
ATOM 637 O O . MET A 1 86 ? -14.390 -54.727 -5.198 1.00 49.50 86 MET A O 1
ATOM 641 N N . THR A 1 87 ? -14.396 -53.134 -3.619 1.00 57.25 87 THR A N 1
ATOM 642 C CA . THR A 1 87 ? -14.408 -54.051 -2.475 1.00 57.25 87 THR A CA 1
ATOM 643 C C . THR A 1 87 ? -15.735 -53.891 -1.724 1.00 57.25 87 THR A C 1
ATOM 645 O O . THR A 1 87 ? -16.116 -52.770 -1.378 1.00 57.25 87 THR A O 1
ATOM 648 N N . PRO A 1 88 ? -16.495 -54.982 -1.515 1.00 55.97 88 PRO A N 1
ATOM 649 C CA . PRO A 1 88 ? -17.711 -54.966 -0.723 1.00 55.97 88 PRO A CA 1
ATOM 650 C C . PRO A 1 88 ? -17.436 -55.399 0.722 1.00 55.97 88 PRO A C 1
ATOM 652 O O . PRO A 1 88 ? -16.794 -56.418 0.954 1.00 55.97 88 PRO A O 1
ATOM 655 N N . GLY A 1 89 ? -18.045 -54.667 1.654 1.00 45.91 89 GLY A N 1
ATOM 656 C CA . GLY A 1 89 ? -18.578 -55.205 2.903 1.00 45.91 89 GLY A CA 1
ATOM 657 C C . GLY A 1 89 ? -17.580 -55.497 4.014 1.00 45.91 89 GLY A C 1
ATOM 658 O O . GLY A 1 89 ? -16.952 -56.543 4.006 1.00 45.91 89 GLY A O 1
ATOM 659 N N . GLU A 1 90 ? -17.607 -54.665 5.053 1.00 50.50 90 GLU A N 1
ATOM 660 C CA . GLU A 1 90 ? -17.669 -55.180 6.421 1.00 50.50 90 GLU A CA 1
ATOM 661 C C . GLU A 1 90 ? -18.691 -54.354 7.206 1.00 50.50 90 GLU A C 1
ATOM 663 O O . GLU A 1 90 ? -18.469 -53.203 7.585 1.00 50.50 90 GLU A O 1
ATOM 668 N N . ASP A 1 91 ? -19.852 -54.978 7.391 1.00 48.25 91 ASP A N 1
ATOM 669 C CA . ASP A 1 91 ? -20.756 -54.711 8.494 1.00 48.25 91 ASP A CA 1
ATOM 670 C C . ASP A 1 91 ? -19.988 -54.907 9.806 1.00 48.25 91 ASP A C 1
ATOM 672 O O . ASP A 1 91 ? -19.475 -55.996 10.067 1.00 48.25 91 ASP A O 1
ATOM 676 N N . LEU A 1 92 ? -19.948 -53.883 10.659 1.00 52.16 92 LEU A N 1
ATOM 677 C CA . LEU A 1 92 ? -19.724 -54.093 12.082 1.00 52.16 92 LEU A CA 1
ATOM 678 C C . LEU A 1 92 ? -20.810 -53.400 12.893 1.00 52.16 92 LEU A C 1
ATOM 680 O O . LEU A 1 92 ? -21.038 -52.190 12.840 1.00 52.16 92 LEU A O 1
ATOM 684 N N . GLU A 1 93 ? -21.492 -54.278 13.608 1.00 45.81 93 GLU A N 1
ATOM 685 C CA . GLU A 1 93 ? -22.587 -54.084 14.523 1.00 45.81 93 GLU A CA 1
ATOM 686 C C . GLU A 1 93 ? -22.253 -53.081 15.636 1.00 45.81 93 GLU A C 1
ATOM 688 O O . GLU A 1 93 ? -21.238 -53.149 16.322 1.00 45.81 93 GLU A O 1
ATOM 693 N N . ILE A 1 94 ? -23.172 -52.135 15.789 1.00 47.41 94 ILE A N 1
ATOM 694 C CA . ILE A 1 94 ? -23.815 -51.700 17.032 1.00 47.41 94 ILE A CA 1
ATOM 695 C C . ILE A 1 94 ? -23.315 -52.416 18.309 1.00 47.41 94 ILE A C 1
ATOM 697 O O . ILE A 1 94 ? -23.727 -53.534 18.598 1.00 47.41 94 ILE A O 1
ATOM 701 N N . ASP A 1 95 ? -22.582 -51.686 19.150 1.00 40.38 95 ASP A N 1
ATOM 702 C CA . ASP A 1 95 ? -22.562 -51.877 20.608 1.00 40.38 95 ASP A CA 1
ATOM 703 C C . ASP A 1 95 ? -22.727 -50.480 21.236 1.00 40.38 95 ASP A C 1
ATOM 705 O O . ASP A 1 95 ? -21.874 -49.601 21.140 1.00 40.38 95 ASP A O 1
ATOM 709 N N . ALA A 1 96 ? -23.955 -50.100 21.577 1.00 44.22 96 ALA A N 1
ATOM 710 C CA . ALA A 1 96 ? -24.488 -50.232 22.929 1.00 44.22 96 ALA A CA 1
ATOM 711 C C . ALA A 1 96 ? -23.703 -49.420 23.985 1.00 44.22 96 ALA A C 1
ATOM 713 O O . ALA A 1 96 ? -22.735 -49.866 24.587 1.00 44.22 96 ALA A O 1
ATOM 714 N N . LEU A 1 97 ? -24.254 -48.237 24.283 1.00 48.41 97 LEU A N 1
ATOM 715 C CA . LEU A 1 97 ? -24.374 -47.697 25.643 1.00 48.41 97 LEU A CA 1
ATOM 716 C C . LEU A 1 97 ? -23.068 -47.511 26.442 1.00 48.41 97 LEU A C 1
ATOM 718 O O . LEU A 1 97 ? -22.928 -48.011 27.558 1.00 48.41 97 LEU A O 1
ATOM 722 N N . ALA A 1 98 ? -22.176 -46.644 25.962 1.00 46.72 98 ALA A N 1
ATOM 723 C CA . ALA A 1 98 ? -21.227 -45.957 26.838 1.00 46.72 98 ALA A CA 1
ATOM 724 C C . ALA A 1 98 ? -21.909 -44.743 27.492 1.00 46.72 98 ALA A C 1
ATOM 726 O O . ALA A 1 98 ? -21.812 -43.611 27.031 1.00 46.72 98 ALA A O 1
ATOM 727 N N . ILE A 1 99 ? -22.658 -45.055 28.551 1.00 51.12 99 ILE A N 1
ATOM 728 C CA . ILE A 1 99 ? -22.991 -44.236 29.723 1.00 51.12 99 ILE A CA 1
ATOM 729 C C . ILE A 1 99 ? -22.313 -42.854 29.695 1.00 51.12 99 ILE A C 1
ATOM 731 O O . ILE A 1 99 ? -21.115 -42.737 29.966 1.00 51.12 99 ILE A O 1
ATOM 735 N N . GLU A 1 100 ? -23.108 -41.809 29.449 1.00 44.34 100 GLU A N 1
ATOM 736 C CA . GLU A 1 100 ? -22.790 -40.450 29.880 1.00 44.34 100 GLU A CA 1
ATOM 737 C C . GLU A 1 100 ? -22.458 -40.509 31.374 1.00 44.34 100 GLU A C 1
ATOM 739 O O . GLU A 1 100 ? -23.334 -40.637 32.231 1.00 44.34 100 GLU A O 1
ATOM 744 N N . ARG A 1 101 ? -21.168 -40.459 31.710 1.00 48.41 101 ARG A N 1
ATOM 745 C CA . ARG A 1 101 ? -20.764 -40.075 33.055 1.00 48.41 101 ARG A CA 1
ATOM 746 C C . ARG A 1 101 ? -21.104 -38.593 33.183 1.00 48.41 101 ARG A C 1
ATOM 748 O O . ARG A 1 101 ? -20.470 -37.799 32.486 1.00 48.41 101 ARG A O 1
ATOM 755 N N . PRO A 1 102 ? -22.042 -38.190 34.058 1.00 50.72 102 PRO A N 1
ATOM 756 C CA . PRO A 1 102 ? -22.168 -36.788 34.399 1.00 50.72 102 PRO A CA 1
ATOM 757 C C . PRO A 1 102 ? -20.824 -36.353 34.978 1.00 50.72 102 PRO A C 1
ATOM 759 O O . PRO A 1 102 ? -20.341 -36.918 35.965 1.00 50.72 102 PRO A O 1
ATOM 762 N N . ALA A 1 103 ? -20.190 -35.387 34.314 1.00 52.34 103 ALA A N 1
ATOM 763 C CA . ALA A 1 103 ? -19.050 -34.688 34.873 1.00 52.34 103 ALA A CA 1
ATOM 764 C C . ALA A 1 103 ? -19.425 -34.245 36.299 1.00 52.34 103 ALA A C 1
ATOM 766 O O . ALA A 1 103 ? -20.552 -33.778 36.505 1.00 52.34 103 ALA A O 1
ATOM 767 N N . PRO A 1 104 ? -18.542 -34.421 37.298 1.00 56.38 104 PRO A N 1
ATOM 768 C CA . PRO A 1 104 ? -18.818 -33.932 38.637 1.00 56.38 104 PRO A CA 1
ATOM 769 C C . PRO A 1 104 ? -19.125 -32.443 38.522 1.00 56.38 104 PRO A C 1
ATOM 771 O O . PRO A 1 104 ? -18.316 -31.682 37.990 1.00 56.38 104 PRO A O 1
ATOM 774 N N . ALA A 1 105 ? -20.320 -32.057 38.971 1.00 55.38 105 ALA A N 1
ATOM 775 C CA . ALA A 1 105 ? -20.726 -30.672 39.086 1.00 55.38 105 ALA A CA 1
ATOM 776 C C . ALA A 1 105 ? -19.607 -29.923 39.816 1.00 55.38 105 ALA A C 1
ATOM 778 O O . ALA A 1 105 ? -19.400 -30.119 41.015 1.00 55.38 105 ALA A O 1
ATOM 779 N N . MET A 1 106 ? -18.839 -29.118 39.076 1.00 53.97 106 MET A N 1
ATOM 780 C CA . MET A 1 106 ? -17.937 -28.153 39.677 1.00 53.97 106 MET A CA 1
ATOM 781 C C . MET A 1 106 ? -18.830 -27.202 40.456 1.00 53.97 106 MET A C 1
ATOM 783 O O . MET A 1 106 ? -19.505 -26.350 39.880 1.00 53.97 106 MET A O 1
ATOM 787 N N . GLU A 1 107 ? -18.868 -27.393 41.773 1.00 53.72 107 GLU A N 1
ATOM 788 C CA . GLU A 1 107 ? -19.385 -26.392 42.685 1.00 53.72 107 GLU A CA 1
ATOM 789 C C . GLU A 1 107 ? -18.748 -25.053 42.295 1.00 53.72 107 GLU A C 1
ATOM 791 O O . GLU A 1 107 ? -17.520 -24.991 42.130 1.00 53.72 107 GLU A O 1
ATOM 796 N N . PRO A 1 108 ? -19.537 -23.980 42.111 1.00 54.00 108 PRO A N 1
ATOM 797 C CA . PRO A 1 108 ? -18.973 -22.662 41.918 1.00 54.00 108 PRO A CA 1
ATOM 798 C C . PRO A 1 108 ? -18.144 -22.371 43.163 1.00 54.00 108 PRO A C 1
ATOM 800 O O . PRO A 1 108 ? -18.689 -22.110 44.238 1.00 54.00 108 PRO A O 1
ATOM 803 N N . ARG A 1 109 ? -16.815 -22.460 43.028 1.00 50.66 109 ARG A N 1
ATOM 804 C CA . ARG A 1 109 ? -15.869 -21.949 44.012 1.00 50.66 109 ARG A CA 1
ATOM 805 C C . ARG A 1 109 ? -16.203 -20.475 44.167 1.00 50.66 109 ARG A C 1
ATOM 807 O O . ARG A 1 109 ? -15.758 -19.643 43.382 1.00 50.66 109 ARG A O 1
ATOM 81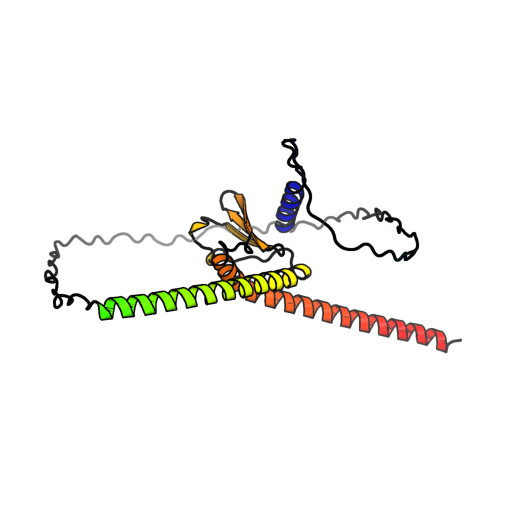4 N N . ARG A 1 110 ? -17.036 -20.169 45.163 1.00 52.88 110 ARG A N 1
ATOM 815 C CA . ARG A 1 110 ? -17.228 -18.823 45.677 1.00 52.88 110 ARG A CA 1
ATOM 816 C C . ARG A 1 110 ? -15.859 -18.396 46.174 1.00 52.88 110 ARG A C 1
ATOM 818 O O . ARG A 1 110 ? -15.445 -18.765 47.271 1.00 52.88 110 ARG A O 1
ATOM 825 N N . GLY A 1 111 ? -15.135 -17.687 45.311 1.00 57.00 111 GLY A N 1
ATOM 826 C CA . GLY A 1 111 ? -14.003 -16.890 45.737 1.00 57.00 111 GLY A CA 1
ATOM 827 C C . GLY A 1 111 ? -14.445 -16.001 46.903 1.00 57.00 111 GLY A C 1
ATOM 828 O O . GLY A 1 111 ? -15.640 -15.694 47.019 1.00 57.00 111 GLY A O 1
ATOM 829 N N . PRO A 1 112 ? -13.520 -15.639 47.803 1.00 57.75 112 PRO A N 1
ATOM 830 C CA . PRO A 1 112 ? -13.833 -14.750 48.912 1.00 57.75 112 PRO A CA 1
ATOM 831 C C . PRO A 1 112 ? -14.581 -13.513 48.386 1.00 57.75 112 PRO A C 1
ATOM 833 O O . PRO A 1 112 ? -14.246 -13.032 47.299 1.00 57.75 112 PRO A O 1
ATOM 836 N N . PRO A 1 113 ? -15.616 -13.032 49.101 1.00 54.75 113 PRO A N 1
ATOM 837 C CA . PRO A 1 113 ? -16.394 -11.880 48.667 1.00 54.75 113 PRO A CA 1
ATOM 838 C C . PRO A 1 113 ? -15.431 -10.728 48.391 1.00 54.75 113 PRO A C 1
ATOM 840 O O . PRO A 1 113 ? -14.650 -10.363 49.271 1.00 54.75 113 PRO A O 1
ATOM 843 N N . ALA A 1 114 ? -15.457 -10.208 47.159 1.00 63.84 114 ALA A N 1
ATOM 844 C CA . ALA A 1 114 ? -14.716 -9.010 46.800 1.00 63.84 114 ALA A CA 1
ATOM 845 C C . ALA A 1 114 ? -15.071 -7.940 47.835 1.00 63.84 114 ALA A C 1
ATOM 847 O O . ALA A 1 114 ? -16.241 -7.568 47.970 1.00 63.84 114 ALA A O 1
ATOM 848 N N . MET A 1 115 ? -14.085 -7.537 48.640 1.00 60.38 115 MET A N 1
ATOM 849 C CA . MET A 1 115 ? -14.286 -6.455 49.592 1.00 60.38 115 MET A CA 1
ATOM 850 C C . MET A 1 115 ? -14.745 -5.224 48.801 1.00 60.38 115 MET A C 1
ATOM 852 O O . MET A 1 115 ? -14.229 -4.993 47.704 1.00 60.38 115 MET A O 1
ATOM 856 N N . PRO A 1 116 ? -15.736 -4.467 49.299 1.00 60.69 116 PRO A N 1
ATOM 857 C CA . PRO A 1 116 ? -16.149 -3.238 48.642 1.00 60.69 116 PRO A CA 1
ATOM 858 C C . PRO A 1 116 ? -14.924 -2.328 48.542 1.00 60.69 116 PRO A C 1
ATOM 860 O O . PRO A 1 116 ? -14.286 -2.063 49.562 1.00 60.69 116 PRO A O 1
ATOM 863 N N . ALA A 1 117 ? -14.579 -1.916 47.319 1.00 70.06 117 ALA A N 1
ATOM 864 C CA . ALA A 1 117 ? -13.455 -1.021 47.074 1.00 70.06 117 ALA A CA 1
ATOM 865 C C . ALA A 1 117 ? -13.580 0.201 47.989 1.00 70.06 117 ALA A C 1
ATOM 867 O O . ALA A 1 117 ? -14.662 0.793 48.098 1.00 70.06 117 ALA A O 1
ATOM 868 N N . SER A 1 118 ? -12.494 0.550 48.676 1.00 88.00 118 SER A N 1
ATOM 869 C CA . SER A 1 118 ? -12.488 1.755 49.504 1.00 88.00 118 SER A CA 1
ATOM 870 C C . SER A 1 118 ? -12.738 2.984 48.617 1.00 88.00 118 SER A C 1
ATOM 872 O O . SER A 1 118 ? -12.378 2.981 47.435 1.00 88.00 118 SER A O 1
ATOM 874 N N . PRO A 1 119 ? -13.371 4.051 49.132 1.00 88.25 119 PRO A N 1
ATOM 875 C CA . PRO A 1 119 ? -13.595 5.257 48.339 1.00 88.25 119 PRO A CA 1
ATOM 876 C C . PRO A 1 119 ? -12.282 5.836 47.783 1.00 88.25 119 PRO A C 1
ATOM 878 O O . PRO A 1 119 ? -12.271 6.366 46.674 1.00 88.25 119 PRO A O 1
ATOM 881 N N . GLU A 1 120 ? -11.161 5.675 48.490 1.00 91.75 120 GLU A N 1
ATOM 882 C CA . GLU A 1 120 ? -9.828 6.055 48.020 1.00 91.75 120 GLU A CA 1
ATOM 883 C C . GLU A 1 120 ? -9.355 5.219 46.819 1.00 91.75 120 GLU A C 1
ATOM 885 O O . GLU A 1 120 ? -8.832 5.781 45.856 1.00 91.75 120 GLU A O 1
ATOM 890 N N . GLU A 1 121 ? -9.573 3.900 46.830 1.00 92.25 121 GLU A N 1
ATOM 891 C CA . GLU A 1 121 ? -9.258 3.015 45.695 1.00 92.25 121 GLU A CA 1
ATOM 892 C C . GLU A 1 121 ? -10.080 3.368 44.454 1.00 92.25 121 GLU A C 1
ATOM 894 O O . GLU A 1 121 ? -9.562 3.349 43.334 1.00 92.25 121 GLU A O 1
ATOM 899 N N . VAL A 1 122 ? -11.350 3.739 44.640 1.00 93.75 122 VAL A N 1
ATOM 900 C CA . VAL A 1 122 ? -12.208 4.203 43.542 1.00 93.75 122 VAL A CA 1
ATOM 901 C C . VAL A 1 122 ? -11.650 5.493 42.940 1.00 93.75 122 VAL A C 1
ATOM 903 O O . VAL A 1 122 ? -11.523 5.596 41.721 1.00 93.75 122 VAL A O 1
ATOM 906 N N . VAL A 1 123 ? -11.262 6.465 43.772 1.00 95.25 123 VAL A N 1
ATOM 907 C CA . VAL A 1 123 ? -10.676 7.733 43.303 1.00 95.25 123 VAL A CA 1
ATOM 908 C C . VAL A 1 123 ? -9.357 7.507 42.564 1.00 95.25 123 VAL A C 1
ATOM 910 O O . VAL A 1 123 ? -9.128 8.117 41.520 1.00 95.25 123 VAL A O 1
ATOM 913 N N . GLU A 1 124 ? -8.500 6.627 43.072 1.00 96.12 124 GLU A N 1
ATOM 914 C CA . GLU A 1 124 ? -7.237 6.280 42.420 1.00 96.12 124 GLU A CA 1
ATOM 915 C C . GLU A 1 124 ? -7.468 5.594 41.066 1.00 96.12 124 GLU A C 1
ATOM 917 O O . GLU A 1 124 ? -6.831 5.945 40.073 1.00 96.12 124 GLU A O 1
ATOM 922 N N . THR A 1 125 ? -8.442 4.685 40.989 1.00 95.50 125 THR A N 1
ATOM 923 C CA . THR A 1 125 ? -8.829 4.026 39.732 1.00 95.50 125 THR A CA 1
ATOM 924 C C . THR A 1 125 ? -9.347 5.038 38.709 1.00 95.50 125 THR A C 1
ATOM 926 O O . THR A 1 125 ? -8.952 4.992 37.548 1.00 95.50 125 THR A O 1
ATOM 929 N N . LEU A 1 126 ? -10.172 6.002 39.130 1.00 96.19 126 LEU A N 1
ATOM 930 C CA . LEU A 1 126 ? -10.668 7.066 38.250 1.00 96.19 126 LEU A CA 1
ATOM 931 C C . LEU A 1 126 ? -9.551 7.998 37.763 1.00 96.19 126 LEU A C 1
ATOM 933 O O . LEU A 1 126 ? -9.597 8.463 36.625 1.00 96.19 126 LEU A O 1
ATOM 937 N N . ARG A 1 127 ? -8.540 8.272 38.596 1.00 97.06 127 ARG A N 1
ATOM 938 C CA . ARG A 1 127 ? -7.368 9.059 38.182 1.00 97.06 127 ARG A CA 1
ATOM 939 C C . ARG A 1 127 ? -6.557 8.345 37.111 1.00 97.06 127 ARG A C 1
ATOM 941 O O . ARG A 1 127 ? -6.193 8.996 36.138 1.00 97.06 127 ARG A O 1
ATOM 948 N N . ARG A 1 128 ? -6.317 7.042 37.281 1.00 97.31 128 ARG A N 1
ATOM 949 C CA . ARG A 1 128 ? -5.629 6.215 36.278 1.00 97.31 128 ARG A CA 1
ATOM 950 C C . ARG A 1 128 ? -6.427 6.131 34.990 1.00 97.31 128 ARG A C 1
ATOM 952 O O . ARG A 1 128 ? -5.891 6.438 33.944 1.00 97.31 128 ARG A O 1
ATOM 959 N N . LEU A 1 129 ? -7.730 5.869 35.083 1.00 97.81 129 LEU A N 1
ATOM 960 C CA . LEU A 1 129 ? -8.599 5.837 33.910 1.00 97.81 129 LEU A CA 1
ATOM 961 C C . LEU A 1 129 ? -8.567 7.160 33.133 1.00 97.81 129 LEU A C 1
ATOM 963 O O . LEU A 1 129 ? -8.512 7.154 31.910 1.00 97.81 129 LEU A O 1
ATOM 967 N N . ARG A 1 130 ? -8.587 8.304 33.828 1.00 97.69 130 ARG A N 1
ATOM 968 C CA . ARG A 1 130 ? -8.468 9.619 33.182 1.00 97.69 130 ARG A CA 1
ATOM 969 C C . ARG A 1 130 ? -7.125 9.788 32.466 1.00 97.69 130 ARG A C 1
ATOM 971 O O . ARG A 1 130 ? -7.106 10.362 31.384 1.00 97.69 130 ARG A O 1
ATOM 978 N N . GLU A 1 131 ? -6.037 9.338 33.084 1.00 98.19 131 GLU A N 1
ATOM 979 C CA . GLU A 1 131 ? -4.699 9.367 32.487 1.00 98.19 131 GLU A CA 1
ATOM 980 C C . GLU A 1 131 ? -4.630 8.477 31.241 1.00 98.19 131 GLU A C 1
ATOM 982 O O . GLU A 1 131 ? -4.245 8.950 30.176 1.00 98.19 131 GLU A O 1
ATOM 987 N N . ASP A 1 132 ? -5.099 7.232 31.344 1.00 98.31 132 ASP A N 1
ATOM 988 C CA . ASP A 1 132 ? -5.121 6.270 30.240 1.00 98.31 132 ASP A CA 1
ATOM 989 C C . ASP A 1 132 ? -5.942 6.807 29.055 1.00 98.31 132 ASP A C 1
ATOM 991 O O . ASP A 1 132 ? -5.512 6.727 27.908 1.00 98.31 132 ASP A O 1
ATOM 995 N N . VAL A 1 133 ? -7.104 7.423 29.317 1.00 97.81 133 VAL A N 1
ATOM 996 C CA . VAL A 1 133 ? -7.923 8.075 28.278 1.00 97.81 133 VAL A CA 1
ATOM 997 C C . VAL A 1 133 ? -7.172 9.234 27.613 1.00 97.81 133 VAL A C 1
ATOM 999 O O . VAL A 1 133 ? -7.269 9.399 26.397 1.00 97.81 133 VAL A O 1
ATOM 1002 N N . GLY A 1 134 ? -6.412 10.018 28.384 1.00 97.94 134 GLY A N 1
ATOM 1003 C CA . GLY A 1 134 ? -5.549 11.073 27.848 1.00 97.94 134 GLY A CA 1
ATOM 1004 C C . GLY A 1 134 ? -4.491 10.513 26.898 1.00 97.94 134 GLY A C 1
ATOM 1005 O O . GLY A 1 134 ? -4.403 10.949 25.752 1.00 97.94 134 GLY A O 1
ATOM 1006 N N . GLN A 1 135 ? -3.768 9.480 27.330 1.00 98.19 135 GLN A N 1
ATOM 1007 C CA . GLN A 1 135 ? -2.730 8.828 26.527 1.00 98.19 135 GLN A CA 1
ATOM 1008 C C . GLN A 1 135 ? -3.290 8.181 25.256 1.00 98.19 135 GLN A C 1
ATOM 1010 O O . GLN A 1 135 ? -2.709 8.326 24.184 1.00 98.19 135 GLN A O 1
ATOM 1015 N N . ILE A 1 136 ? -4.444 7.510 25.338 1.00 97.31 136 ILE A N 1
ATOM 1016 C CA . ILE A 1 136 ? -5.111 6.936 24.160 1.00 97.31 136 ILE A CA 1
ATOM 1017 C C . ILE A 1 136 ? -5.466 8.035 23.155 1.00 97.31 136 ILE A C 1
ATOM 1019 O O . ILE A 1 136 ? -5.278 7.845 21.954 1.00 97.31 136 ILE A O 1
ATOM 1023 N N . SER A 1 137 ? -5.952 9.188 23.624 1.00 96.88 137 SER A N 1
ATOM 1024 C CA . SER A 1 137 ? -6.273 10.315 22.746 1.00 96.88 137 SER A CA 1
ATOM 1025 C C . SER A 1 137 ? -5.033 10.864 22.038 1.00 96.88 137 SER A C 1
ATOM 1027 O O . SER A 1 137 ? -5.109 11.171 20.850 1.00 96.88 137 SER A O 1
ATOM 1029 N N . GLU A 1 138 ? -3.908 10.987 22.744 1.00 97.94 138 GLU A N 1
ATOM 1030 C CA . GLU A 1 138 ? -2.637 11.431 22.159 1.00 97.94 138 GLU A CA 1
ATOM 1031 C C . GLU A 1 138 ? -2.128 10.434 21.112 1.00 97.94 138 GLU A C 1
ATOM 1033 O O . GLU A 1 138 ? -1.825 10.823 19.984 1.00 97.94 138 GLU A O 1
ATOM 1038 N N . LEU A 1 139 ? -2.119 9.139 21.443 1.00 96.94 139 LEU A N 1
ATOM 1039 C CA . LEU A 1 139 ? -1.699 8.076 20.526 1.00 96.94 139 LEU A CA 1
ATOM 1040 C C . LEU A 1 139 ? -2.591 7.995 19.283 1.00 96.94 139 LEU A C 1
ATOM 1042 O O . LEU A 1 139 ? -2.080 7.830 18.181 1.00 96.94 139 LEU A O 1
ATOM 1046 N N . SER A 1 140 ? -3.905 8.162 19.442 1.00 94.25 140 SER A N 1
ATOM 1047 C CA . SER A 1 140 ? -4.855 8.133 18.321 1.00 94.25 140 SER A CA 1
ATOM 1048 C C . SER A 1 140 ? -4.638 9.298 17.350 1.00 94.25 140 SER A C 1
ATOM 1050 O O . SER A 1 140 ? -4.809 9.142 16.140 1.00 94.25 140 SER A O 1
ATOM 1052 N N . ALA A 1 141 ? -4.281 10.477 17.871 1.00 95.25 141 ALA A N 1
ATOM 1053 C CA . ALA A 1 141 ? -3.961 11.643 17.051 1.00 95.25 141 ALA A CA 1
ATOM 1054 C C . ALA A 1 141 ? -2.618 11.473 16.324 1.00 95.25 141 ALA A C 1
ATOM 1056 O O . ALA A 1 141 ? -2.485 11.861 15.164 1.00 95.25 141 ALA A O 1
ATOM 1057 N N . GLU A 1 142 ? -1.628 10.868 16.981 1.00 96.69 142 GLU A N 1
ATOM 1058 C CA . GLU A 1 142 ? -0.341 10.567 16.353 1.00 96.69 142 GLU A CA 1
ATOM 1059 C C . GLU A 1 142 ? -0.484 9.511 15.248 1.00 96.69 142 GLU A C 1
ATOM 1061 O O . GLU A 1 142 ? 0.005 9.704 14.136 1.00 96.69 142 GLU A O 1
ATOM 1066 N N . GLU A 1 143 ? -1.217 8.428 15.512 1.00 94.38 143 GLU A N 1
ATOM 1067 C CA . GLU A 1 143 ? -1.521 7.399 14.515 1.00 94.38 143 GLU A CA 1
ATOM 1068 C C . GLU A 1 143 ? -2.214 7.995 13.284 1.00 94.38 143 GLU A C 1
ATOM 1070 O O . GLU A 1 143 ? -1.834 7.691 12.155 1.00 94.38 143 GLU A O 1
ATOM 1075 N N . GLU A 1 144 ? -3.187 8.887 13.482 1.00 93.25 144 GLU A N 1
ATOM 1076 C CA . GLU A 1 144 ? -3.861 9.606 12.399 1.00 93.25 144 GLU A CA 1
ATOM 1077 C C . GLU A 1 144 ? -2.876 10.340 11.482 1.00 93.25 144 GLU A C 1
ATOM 1079 O O . GLU A 1 144 ? -2.948 10.197 10.258 1.00 93.25 144 GLU A O 1
ATOM 1084 N N . ASN A 1 145 ? -1.918 11.061 12.063 1.00 94.94 145 ASN A N 1
ATOM 1085 C CA . ASN A 1 145 ? -0.896 11.773 11.302 1.00 94.94 145 ASN A CA 1
ATOM 1086 C C . ASN A 1 145 ? 0.037 10.811 10.558 1.00 94.94 145 ASN A C 1
ATOM 1088 O O . ASN A 1 145 ? 0.346 11.031 9.383 1.00 94.94 145 ASN A O 1
ATOM 1092 N N . ILE A 1 146 ? 0.470 9.735 11.219 1.00 95.88 146 ILE A N 1
ATOM 1093 C CA . ILE A 1 146 ? 1.365 8.733 10.631 1.00 95.88 146 ILE A CA 1
ATOM 1094 C C . ILE A 1 146 ? 0.682 8.026 9.461 1.00 95.88 146 ILE A C 1
ATOM 1096 O O . ILE A 1 146 ? 1.279 7.911 8.392 1.00 95.88 146 ILE A O 1
ATOM 1100 N N . VAL A 1 147 ? -0.566 7.584 9.625 1.00 94.44 147 VAL A N 1
ATOM 1101 C CA . VAL A 1 147 ? -1.319 6.880 8.580 1.00 94.44 147 VAL A CA 1
ATOM 1102 C C . VAL A 1 147 ? -1.596 7.796 7.387 1.00 94.44 147 VAL A C 1
ATOM 1104 O O . VAL A 1 147 ? -1.439 7.372 6.239 1.00 94.44 147 VAL A O 1
ATOM 1107 N N . ALA A 1 148 ? -1.935 9.066 7.622 1.00 92.62 148 ALA A N 1
ATOM 1108 C CA . ALA A 1 148 ? -2.119 10.045 6.551 1.00 92.62 148 ALA A CA 1
ATOM 1109 C C . ALA A 1 148 ? -0.815 10.295 5.770 1.00 92.62 148 ALA A C 1
ATOM 1111 O O . ALA A 1 148 ? -0.802 10.273 4.538 1.00 92.62 148 ALA A O 1
ATOM 1112 N N . ALA A 1 149 ? 0.307 10.482 6.471 1.00 95.62 149 ALA A N 1
ATOM 1113 C CA . ALA A 1 149 ? 1.607 10.667 5.833 1.00 95.62 149 ALA A CA 1
ATOM 1114 C C . ALA A 1 149 ? 2.049 9.413 5.060 1.00 95.62 149 ALA A C 1
ATOM 1116 O O . ALA A 1 149 ? 2.535 9.513 3.930 1.00 95.62 149 ALA A O 1
ATOM 1117 N N . PHE A 1 150 ? 1.855 8.237 5.657 1.00 95.62 150 PHE A N 1
ATOM 1118 C CA . PHE A 1 150 ? 2.181 6.950 5.059 1.00 95.62 150 PHE A CA 1
ATOM 1119 C C . PHE A 1 150 ? 1.371 6.698 3.783 1.00 95.62 150 PHE A C 1
ATOM 1121 O O . PHE A 1 150 ? 1.965 6.434 2.738 1.00 95.62 150 PHE A O 1
ATOM 1128 N N . SER A 1 151 ? 0.041 6.808 3.846 1.00 93.75 151 SER A N 1
ATOM 1129 C CA . SER A 1 151 ? -0.845 6.562 2.700 1.00 93.75 151 SER A CA 1
ATOM 1130 C C . SER A 1 151 ? -0.509 7.494 1.539 1.00 93.75 151 SER A C 1
ATOM 1132 O O . SER A 1 151 ? -0.287 7.028 0.423 1.00 93.75 151 SER A O 1
ATOM 1134 N N . LEU A 1 152 ? -0.336 8.791 1.803 1.00 95.00 152 LEU A N 1
ATOM 1135 C CA . LEU A 1 152 ? 0.065 9.759 0.786 1.00 95.00 152 LEU A CA 1
ATOM 1136 C C . LEU A 1 152 ? 1.402 9.393 0.125 1.00 95.00 152 LEU A C 1
ATOM 1138 O O . LEU A 1 152 ? 1.539 9.489 -1.096 1.00 95.00 152 LEU A O 1
ATOM 1142 N N . ALA A 1 153 ? 2.401 8.999 0.918 1.00 96.06 153 ALA A N 1
ATOM 1143 C CA . ALA A 1 153 ? 3.707 8.611 0.397 1.00 96.06 153 ALA A CA 1
ATOM 1144 C C . ALA A 1 153 ? 3.622 7.326 -0.438 1.00 96.06 153 ALA A C 1
ATOM 1146 O O . ALA A 1 153 ? 4.160 7.274 -1.543 1.00 96.06 153 ALA A O 1
ATOM 1147 N N . PHE A 1 154 ? 2.919 6.312 0.062 1.00 94.75 154 PHE A N 1
ATOM 1148 C CA . PHE A 1 154 ? 2.732 5.036 -0.617 1.00 94.75 154 PHE A CA 1
ATOM 1149 C C . PHE A 1 154 ? 2.046 5.208 -1.979 1.00 94.75 154 PHE A C 1
ATOM 1151 O O . PHE A 1 154 ? 2.559 4.737 -2.994 1.00 94.75 154 PHE A O 1
ATOM 1158 N N . LEU A 1 155 ? 0.944 5.957 -2.025 1.00 93.75 155 LEU A N 1
ATOM 1159 C CA . LEU A 1 155 ? 0.177 6.196 -3.249 1.00 93.75 155 LEU A CA 1
ATOM 1160 C C . LEU A 1 155 ? 0.981 6.973 -4.302 1.00 93.75 155 LEU A C 1
ATOM 1162 O O . LEU A 1 155 ? 1.009 6.583 -5.471 1.00 93.75 155 LEU A O 1
ATOM 1166 N N . LYS A 1 156 ? 1.734 7.999 -3.882 1.00 95.31 156 LYS A N 1
ATOM 1167 C CA . LYS A 1 156 ? 2.659 8.733 -4.765 1.00 95.31 156 LYS A CA 1
ATOM 1168 C C . LYS A 1 156 ? 3.751 7.843 -5.352 1.00 95.31 156 LYS A C 1
ATOM 1170 O O . LYS A 1 156 ? 4.174 8.051 -6.486 1.00 95.31 156 LYS A O 1
ATOM 1175 N N . LEU A 1 157 ? 4.233 6.864 -4.588 1.00 94.44 157 LEU A N 1
ATOM 1176 C CA . LEU A 1 157 ? 5.220 5.907 -5.085 1.00 94.44 157 LEU A CA 1
ATOM 1177 C C . LEU A 1 157 ? 4.593 4.884 -6.041 1.00 94.44 157 LEU A C 1
ATOM 1179 O O . LEU A 1 157 ? 5.279 4.412 -6.946 1.00 94.44 157 LEU A O 1
ATOM 1183 N N . MET A 1 158 ? 3.313 4.541 -5.866 1.00 94.75 158 MET A N 1
ATOM 1184 C CA . MET A 1 158 ? 2.598 3.629 -6.762 1.00 94.75 158 MET A CA 1
ATOM 1185 C C . MET A 1 158 ? 2.350 4.208 -8.152 1.00 94.75 158 MET A C 1
ATOM 1187 O O . MET A 1 158 ? 2.503 3.481 -9.135 1.00 94.75 158 MET A O 1
ATOM 1191 N N . GLU A 1 159 ? 2.002 5.491 -8.239 1.00 94.38 159 GLU A N 1
ATOM 1192 C CA . GLU A 1 159 ? 1.593 6.169 -9.475 1.00 94.38 159 GLU A CA 1
ATOM 1193 C C . GLU A 1 159 ? 2.524 5.931 -10.688 1.00 94.38 159 GLU A C 1
ATOM 1195 O O . GLU A 1 159 ? 2.027 5.532 -11.744 1.00 94.38 159 GLU A O 1
ATOM 1200 N N . PRO A 1 160 ? 3.864 6.073 -10.590 1.00 93.88 160 PRO A N 1
ATOM 1201 C CA . PRO A 1 160 ? 4.754 5.831 -11.729 1.00 93.88 160 PRO A CA 1
ATOM 1202 C C . PRO A 1 160 ? 5.042 4.346 -12.013 1.00 93.88 160 PRO A C 1
ATOM 1204 O O . PRO A 1 160 ? 5.699 4.034 -13.012 1.00 93.88 160 PRO A O 1
ATOM 1207 N N . LEU A 1 161 ? 4.629 3.431 -11.131 1.00 93.94 161 LEU A N 1
ATOM 1208 C CA . LEU A 1 161 ? 5.016 2.018 -11.178 1.00 93.94 161 LEU A CA 1
ATOM 1209 C C . LEU A 1 161 ? 3.911 1.114 -11.710 1.00 93.94 161 LEU A C 1
ATOM 1211 O O . LEU A 1 161 ? 4.203 0.196 -12.478 1.00 93.94 161 LEU A O 1
ATOM 1215 N N . THR A 1 162 ? 2.662 1.345 -11.308 1.00 94.50 162 THR A N 1
ATOM 1216 C CA . THR A 1 162 ? 1.532 0.511 -11.723 1.00 94.50 162 THR A CA 1
ATOM 1217 C C . THR A 1 162 ? 0.207 1.265 -11.661 1.00 94.50 162 THR A C 1
ATOM 1219 O O . THR A 1 162 ? 0.030 2.177 -10.859 1.00 94.50 162 THR A O 1
ATOM 1222 N N . LYS A 1 163 ? -0.757 0.846 -12.488 1.00 95.44 163 LYS A N 1
ATOM 1223 C CA . LYS A 1 163 ? -2.132 1.371 -12.464 1.00 95.44 163 LYS A CA 1
ATOM 1224 C C . LYS A 1 163 ? -2.978 0.749 -11.355 1.00 95.44 163 LYS A C 1
ATOM 1226 O O . LYS A 1 163 ? -3.929 1.370 -10.893 1.00 95.44 163 LYS A O 1
ATOM 1231 N N . ALA A 1 164 ? -2.650 -0.479 -10.968 1.00 95.88 164 ALA A N 1
ATOM 1232 C CA . ALA A 1 164 ? -3.329 -1.232 -9.928 1.00 95.88 164 ALA A CA 1
ATOM 1233 C C . ALA A 1 164 ? -2.373 -2.270 -9.328 1.00 95.88 164 ALA A C 1
ATOM 1235 O O . ALA A 1 164 ? -1.451 -2.742 -9.998 1.00 95.88 164 ALA A O 1
ATOM 1236 N N . LEU A 1 165 ? -2.583 -2.628 -8.067 1.00 96.81 165 LEU A N 1
ATOM 1237 C CA . LEU A 1 165 ? -1.797 -3.634 -7.367 1.00 96.81 165 LEU A CA 1
ATOM 1238 C C . LEU A 1 165 ? -2.744 -4.690 -6.785 1.00 96.81 165 LEU A C 1
ATOM 1240 O O . LEU A 1 165 ? -3.583 -4.340 -5.952 1.00 96.81 165 LEU A O 1
ATOM 1244 N N . PRO A 1 166 ? -2.654 -5.958 -7.222 1.00 97.31 166 PRO A N 1
ATOM 1245 C CA . PRO A 1 166 ? -3.572 -6.993 -6.774 1.00 97.31 166 PRO A CA 1
ATOM 1246 C C . PRO A 1 166 ? -3.326 -7.345 -5.311 1.00 97.31 166 PRO A C 1
ATOM 1248 O O . PRO A 1 166 ? -2.183 -7.585 -4.909 1.00 97.31 166 PRO A O 1
ATOM 1251 N N . VAL A 1 167 ? -4.422 -7.432 -4.565 1.00 97.94 167 VAL A N 1
ATOM 1252 C CA . VAL A 1 167 ? -4.477 -7.807 -3.150 1.00 97.94 167 VAL A CA 1
ATOM 1253 C C . VAL A 1 167 ? -4.948 -9.248 -3.044 1.00 97.94 167 VAL A C 1
ATOM 1255 O O . VAL A 1 167 ? -5.845 -9.676 -3.776 1.00 97.94 167 VAL A O 1
ATOM 1258 N N . ASP A 1 168 ? -4.346 -10.008 -2.138 1.00 97.44 168 ASP A N 1
ATOM 1259 C CA . ASP A 1 168 ? -4.846 -11.331 -1.795 1.00 97.44 168 ASP A CA 1
ATOM 1260 C C . ASP A 1 168 ? -6.213 -11.234 -1.098 1.00 97.44 168 ASP A C 1
ATOM 1262 O O . ASP A 1 168 ? -6.381 -10.575 -0.076 1.00 97.44 168 ASP A O 1
ATOM 1266 N N . VAL A 1 169 ? -7.218 -11.918 -1.635 1.00 97.31 169 VAL A N 1
ATOM 1267 C CA . VAL A 1 169 ? -8.567 -11.924 -1.054 1.00 97.31 169 VAL A CA 1
ATOM 1268 C C . VAL A 1 169 ? -8.577 -12.564 0.337 1.00 97.31 169 VAL A C 1
ATOM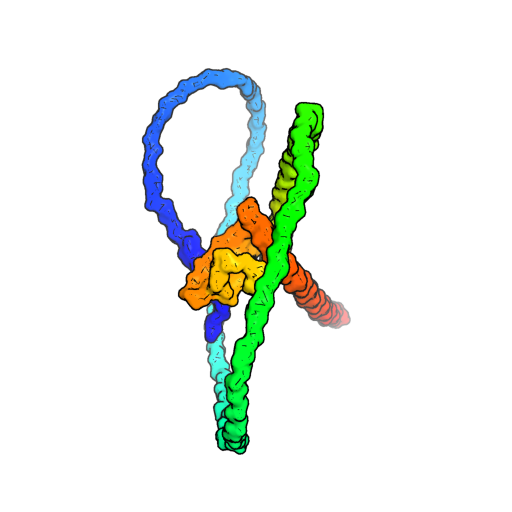 1270 O O . VAL A 1 169 ? -9.412 -12.219 1.168 1.00 97.31 169 VAL A O 1
ATOM 1273 N N . SER A 1 170 ? -7.638 -13.468 0.626 1.00 96.81 170 SER A N 1
ATOM 1274 C CA . SER A 1 170 ? -7.568 -14.157 1.916 1.00 96.81 170 SER A CA 1
ATOM 1275 C C . SER A 1 170 ? -7.197 -13.243 3.087 1.00 96.81 170 SER A C 1
ATOM 1277 O O . SER A 1 170 ? -7.486 -13.601 4.230 1.00 96.81 170 SER A O 1
ATOM 1279 N N . VAL A 1 171 ? -6.598 -12.073 2.821 1.00 96.38 171 VAL A N 1
ATOM 1280 C CA . VAL A 1 171 ? -6.286 -11.075 3.857 1.00 96.38 171 VAL A CA 1
ATOM 1281 C C . VAL A 1 171 ? -7.441 -10.112 4.129 1.00 96.38 171 VAL A C 1
ATOM 1283 O O . VAL A 1 171 ? -7.382 -9.355 5.094 1.00 96.38 171 VAL A O 1
ATOM 1286 N N . LEU A 1 172 ? -8.491 -10.118 3.304 1.00 96.38 172 LEU A N 1
ATOM 1287 C CA . LEU A 1 172 ? -9.602 -9.187 3.458 1.00 96.38 172 LEU A CA 1
ATOM 1288 C C . LEU A 1 172 ? -10.531 -9.590 4.618 1.00 96.38 172 LEU A C 1
ATOM 1290 O O . LEU A 1 172 ? -10.768 -10.784 4.838 1.00 96.38 172 LEU A O 1
ATOM 1294 N N . PRO A 1 173 ? -11.107 -8.608 5.340 1.00 95.12 173 PRO A N 1
ATOM 1295 C CA . PRO A 1 173 ? -12.123 -8.867 6.352 1.00 95.12 173 PRO A CA 1
ATOM 1296 C C . PRO A 1 173 ? -13.321 -9.624 5.768 1.00 95.12 173 PRO A C 1
ATOM 1298 O O . PRO A 1 173 ? -13.780 -9.348 4.657 1.00 95.12 173 PRO A O 1
ATOM 1301 N N . ARG A 1 174 ? -13.863 -10.577 6.533 1.00 93.31 174 ARG A N 1
ATOM 1302 C CA . ARG A 1 174 ? -14.984 -11.426 6.084 1.00 93.31 174 ARG A CA 1
ATOM 1303 C C . ARG A 1 174 ? -16.283 -10.638 5.937 1.00 93.31 174 ARG A C 1
ATOM 1305 O O . ARG A 1 174 ? -17.189 -11.069 5.229 1.00 93.31 174 ARG A O 1
ATOM 1312 N N . GLU A 1 175 ? -16.362 -9.495 6.605 1.00 93.12 175 GLU A N 1
ATOM 1313 C CA . GLU A 1 175 ? -17.482 -8.561 6.612 1.00 93.12 175 GLU A CA 1
ATOM 1314 C C . GLU A 1 175 ? -17.720 -7.945 5.227 1.00 93.12 175 GLU A C 1
ATOM 1316 O O . GLU A 1 175 ? -18.855 -7.597 4.913 1.00 93.12 175 GLU A O 1
ATOM 1321 N N . LEU A 1 176 ? -16.686 -7.888 4.377 1.00 91.62 176 LEU A N 1
ATOM 1322 C CA . LEU A 1 176 ? -16.806 -7.440 2.988 1.00 91.62 176 LEU A CA 1
ATOM 1323 C C . LEU A 1 176 ? -17.555 -8.459 2.112 1.00 91.62 176 LEU A C 1
ATOM 1325 O O . LEU A 1 176 ? -18.021 -8.121 1.035 1.00 91.62 176 LEU A O 1
ATOM 1329 N N . GLY A 1 177 ? -17.741 -9.700 2.569 1.00 92.06 177 GLY A N 1
ATOM 1330 C CA . GLY A 1 177 ? -18.480 -10.732 1.844 1.00 92.06 177 GLY A CA 1
ATOM 1331 C C . GLY A 1 177 ? -17.615 -11.554 0.883 1.00 92.06 177 GLY A C 1
ATOM 1332 O O . GLY A 1 177 ? -16.411 -11.714 1.071 1.00 92.06 177 GLY A O 1
ATOM 1333 N N . LEU A 1 178 ? -18.250 -12.150 -0.133 1.00 94.19 178 LEU A N 1
ATOM 1334 C CA . LEU A 1 178 ? -17.594 -13.057 -1.084 1.00 94.19 178 LEU A CA 1
ATOM 1335 C C . LEU A 1 178 ? -16.920 -12.277 -2.219 1.00 94.19 178 LEU A C 1
ATOM 1337 O O . LEU A 1 178 ? -17.433 -12.190 -3.339 1.00 94.19 178 LEU A O 1
ATOM 1341 N N . VAL A 1 179 ? -15.769 -11.693 -1.899 1.00 97.19 179 VAL A N 1
ATOM 1342 C CA . VAL A 1 179 ? -14.884 -11.038 -2.865 1.00 97.19 179 VAL A CA 1
ATOM 1343 C C . VAL A 1 179 ? -14.210 -12.104 -3.737 1.00 97.19 179 VAL A C 1
ATOM 1345 O O . VAL A 1 179 ? -13.717 -13.109 -3.237 1.00 97.19 179 VAL A O 1
ATOM 1348 N N . GLU A 1 180 ? -14.196 -11.898 -5.051 1.00 97.12 180 GLU A N 1
ATOM 1349 C CA . GLU A 1 180 ? -13.467 -12.733 -6.011 1.00 97.12 180 GLU A CA 1
ATOM 1350 C C . GLU A 1 180 ? -12.081 -12.149 -6.306 1.00 97.12 180 GLU A C 1
ATOM 1352 O O . GLU A 1 180 ? -11.103 -12.889 -6.426 1.00 97.12 180 GLU A O 1
ATOM 1357 N N . ARG A 1 181 ? -11.979 -10.817 -6.433 1.00 97.44 181 ARG A N 1
ATOM 1358 C CA . ARG A 1 181 ? -10.714 -10.106 -6.683 1.00 97.44 181 ARG A CA 1
ATOM 1359 C C . ARG A 1 181 ? -10.685 -8.762 -5.978 1.00 97.44 181 ARG A C 1
ATOM 1361 O O . ARG A 1 181 ? -11.714 -8.107 -5.843 1.00 97.44 181 ARG A O 1
ATOM 1368 N N . ALA A 1 182 ? -9.486 -8.323 -5.618 1.00 98.19 182 ALA A N 1
ATOM 1369 C CA . ALA A 1 182 ? -9.260 -7.020 -5.021 1.00 98.19 182 ALA A CA 1
ATOM 1370 C C . ALA A 1 182 ? -7.987 -6.379 -5.574 1.00 98.19 182 ALA A C 1
ATOM 1372 O O . ALA A 1 182 ? -6.988 -7.062 -5.806 1.00 98.19 182 ALA A O 1
ATOM 1373 N N . ASN A 1 183 ? -8.026 -5.069 -5.808 1.00 98.00 183 ASN A N 1
ATOM 1374 C CA . ASN A 1 183 ? -6.882 -4.308 -6.299 1.00 98.00 183 ASN A CA 1
ATOM 1375 C C . ASN A 1 183 ? -6.822 -2.934 -5.634 1.00 98.00 183 ASN A C 1
ATOM 1377 O O . ASN A 1 183 ? -7.833 -2.243 -5.576 1.00 98.00 183 ASN A O 1
ATOM 1381 N N . VAL A 1 184 ? -5.635 -2.508 -5.211 1.00 97.81 184 VAL A N 1
ATOM 1382 C CA . VAL A 1 184 ? -5.388 -1.120 -4.800 1.00 97.81 184 VAL A CA 1
ATOM 1383 C C . VAL A 1 184 ? -5.025 -0.294 -6.018 1.00 97.81 184 VAL A C 1
ATOM 1385 O O . VAL A 1 184 ? -4.168 -0.703 -6.805 1.00 97.81 184 VAL A O 1
ATOM 1388 N N . VAL A 1 185 ? -5.621 0.883 -6.162 1.00 96.88 185 VAL A N 1
ATOM 1389 C CA . VAL A 1 185 ? -5.241 1.856 -7.192 1.00 96.88 185 VAL A CA 1
ATOM 1390 C C . VAL A 1 185 ? -4.475 3.037 -6.580 1.00 96.88 185 VAL A C 1
ATOM 1392 O O . VAL A 1 185 ? -4.718 3.388 -5.426 1.00 96.88 185 VAL A O 1
ATOM 1395 N N . PRO A 1 186 ? -3.588 3.716 -7.337 1.00 95.88 186 PRO A N 1
ATOM 1396 C CA . PRO A 1 186 ? -2.813 4.861 -6.841 1.00 95.88 186 PRO A CA 1
ATOM 1397 C C . PRO A 1 186 ? -3.640 6.044 -6.317 1.00 95.88 186 PRO A C 1
ATOM 1399 O O . PRO A 1 186 ? -3.089 6.937 -5.689 1.00 95.88 186 PRO A O 1
ATOM 1402 N N . LYS A 1 187 ? -4.954 6.070 -6.567 1.00 95.12 187 LYS A N 1
ATOM 1403 C CA . LYS A 1 187 ? -5.859 7.088 -6.017 1.00 95.12 187 LYS A CA 1
ATOM 1404 C C . LYS A 1 187 ? -6.167 6.899 -4.530 1.00 95.12 187 LYS A C 1
ATOM 1406 O O . LYS A 1 187 ? -6.643 7.842 -3.915 1.00 95.12 187 LYS A O 1
ATOM 1411 N N . GLY A 1 188 ? -5.880 5.725 -3.968 1.00 95.62 188 GLY A N 1
ATOM 1412 C CA . GLY A 1 188 ? -6.226 5.386 -2.586 1.00 95.62 188 GLY A CA 1
ATOM 1413 C C . GLY A 1 188 ? -7.393 4.416 -2.460 1.00 95.62 188 GLY A C 1
ATOM 1414 O O . GLY A 1 188 ? -7.662 3.956 -1.359 1.00 95.62 188 GLY A O 1
ATOM 1415 N N . ASP A 1 189 ? -8.040 4.039 -3.562 1.00 97.50 189 ASP A N 1
ATOM 1416 C CA . ASP A 1 189 ? -9.164 3.109 -3.506 1.00 97.50 189 ASP A CA 1
ATOM 1417 C C . ASP A 1 189 ? -8.718 1.639 -3.506 1.00 97.50 189 ASP A C 1
ATOM 1419 O O . ASP A 1 189 ? -7.828 1.226 -4.258 1.00 97.50 189 ASP A O 1
ATOM 1423 N N . LEU A 1 190 ? -9.417 0.825 -2.718 1.00 98.06 190 LEU A N 1
ATOM 1424 C CA . LEU A 1 190 ? -9.496 -0.619 -2.864 1.00 98.06 190 LEU A CA 1
ATOM 1425 C C . LEU A 1 190 ? -10.699 -0.964 -3.742 1.00 98.06 190 LEU A C 1
ATOM 1427 O O . LEU A 1 190 ? -11.852 -0.830 -3.334 1.00 98.06 190 LEU A O 1
ATOM 1431 N N . VAL A 1 191 ? -10.424 -1.441 -4.949 1.00 98.12 191 VAL A N 1
ATOM 1432 C CA . VAL A 1 191 ? -11.439 -1.891 -5.898 1.00 98.12 191 VAL A CA 1
ATOM 1433 C C . VAL A 1 191 ? -11.698 -3.376 -5.685 1.00 98.12 191 VAL A C 1
ATOM 1435 O O . VAL A 1 191 ? -10.814 -4.208 -5.907 1.00 98.12 191 VAL A O 1
ATOM 1438 N N . LEU A 1 192 ? -12.921 -3.703 -5.284 1.00 98.12 192 LEU A N 1
ATOM 1439 C CA . LEU A 1 192 ? -13.409 -5.053 -5.032 1.00 98.12 192 LEU A CA 1
ATOM 1440 C C . LEU A 1 192 ? -14.276 -5.519 -6.203 1.00 98.12 192 LEU A C 1
ATOM 1442 O O . LEU A 1 192 ? -15.145 -4.788 -6.675 1.00 98.12 192 LEU A O 1
ATOM 1446 N N . LEU A 1 193 ? -14.058 -6.752 -6.653 1.00 97.81 193 LEU A N 1
ATOM 1447 C CA . LEU A 1 193 ? -14.940 -7.478 -7.562 1.00 97.81 193 LEU A CA 1
ATOM 1448 C C . LEU A 1 193 ? -15.529 -8.658 -6.796 1.00 97.81 193 LEU A C 1
ATOM 1450 O O . LEU A 1 193 ? -14.791 -9.535 -6.349 1.00 97.81 193 LEU A O 1
ATOM 1454 N N . TYR A 1 194 ? -16.845 -8.678 -6.657 1.00 97.31 194 TYR A N 1
ATOM 1455 C CA . TYR A 1 194 ? -17.582 -9.751 -6.003 1.00 97.31 194 TYR A CA 1
ATOM 1456 C C . TYR A 1 194 ? -17.909 -10.884 -6.973 1.00 97.31 194 TYR A C 1
ATOM 1458 O O . TYR A 1 194 ? -18.009 -10.673 -8.181 1.00 97.31 194 TYR A O 1
ATOM 1466 N N . ALA A 1 195 ? -18.163 -12.077 -6.430 1.00 95.56 195 ALA A N 1
ATOM 1467 C CA . ALA A 1 195 ? -18.530 -13.259 -7.217 1.00 95.56 195 ALA A CA 1
ATOM 1468 C C . ALA A 1 195 ? -19.850 -13.106 -8.008 1.00 95.56 195 ALA A C 1
ATOM 1470 O O . ALA A 1 195 ? -20.108 -13.850 -8.950 1.00 95.56 195 ALA A O 1
ATOM 1471 N N . ASP A 1 196 ? -20.703 -12.148 -7.632 1.00 94.88 196 ASP A N 1
ATOM 1472 C CA . ASP A 1 196 ? -21.930 -11.799 -8.359 1.00 94.88 196 ASP A CA 1
ATOM 1473 C C . ASP A 1 196 ? -21.693 -10.796 -9.509 1.00 94.88 196 ASP A C 1
ATOM 1475 O O . ASP A 1 196 ? -22.640 -10.369 -10.172 1.00 94.88 196 ASP A O 1
ATOM 1479 N N . GLY A 1 197 ? -20.435 -10.418 -9.753 1.00 95.62 197 GLY A N 1
ATOM 1480 C CA . GLY A 1 197 ? -20.025 -9.461 -10.775 1.00 95.62 197 GLY A CA 1
ATOM 1481 C C . GLY A 1 197 ? -20.182 -7.994 -10.369 1.00 95.62 197 GLY A C 1
ATOM 1482 O O . GLY A 1 197 ? -19.877 -7.113 -11.178 1.00 95.62 197 GLY A O 1
ATOM 1483 N N . ARG A 1 198 ? -20.643 -7.692 -9.145 1.00 96.81 198 ARG A N 1
ATOM 1484 C CA . ARG A 1 198 ? -20.662 -6.314 -8.639 1.00 96.81 198 ARG A CA 1
ATOM 1485 C C . ARG A 1 198 ? -19.243 -5.829 -8.376 1.00 96.81 198 ARG A C 1
ATOM 1487 O O . ARG A 1 198 ? -18.387 -6.578 -7.911 1.00 96.81 198 ARG A O 1
ATOM 1494 N N . MET A 1 199 ? -19.028 -4.545 -8.641 1.00 96.50 199 MET A N 1
ATOM 1495 C CA . MET A 1 199 ? -17.800 -3.849 -8.283 1.00 96.50 199 MET A CA 1
ATOM 1496 C C . MET A 1 199 ? -18.087 -2.775 -7.246 1.00 96.50 199 MET A C 1
ATOM 1498 O O . MET A 1 199 ? -19.061 -2.030 -7.372 1.00 96.50 199 MET A O 1
ATOM 1502 N N . GLU A 1 200 ? -17.208 -2.681 -6.261 1.00 96.88 200 GLU A N 1
ATOM 1503 C CA . GLU A 1 200 ? -17.243 -1.672 -5.211 1.00 96.88 200 GLU A CA 1
ATOM 1504 C C . GLU A 1 200 ? -15.863 -1.037 -5.058 1.00 96.88 200 GLU A C 1
ATOM 1506 O O . GLU A 1 200 ? -14.844 -1.659 -5.348 1.00 96.88 200 GLU A O 1
ATOM 1511 N N . SER A 1 201 ? -15.850 0.230 -4.661 1.00 97.38 201 SER A N 1
ATOM 1512 C CA . SER A 1 201 ? -14.642 1.019 -4.450 1.00 97.38 201 SER A CA 1
ATOM 1513 C C . SER A 1 201 ? -14.688 1.514 -3.017 1.00 97.38 201 SER A C 1
ATOM 1515 O O . SER A 1 201 ? -15.644 2.197 -2.654 1.00 97.38 201 SER A O 1
ATOM 1517 N N . VAL A 1 202 ? -13.689 1.146 -2.223 1.00 97.62 202 VAL A N 1
ATOM 1518 C CA . VAL A 1 202 ? -13.559 1.556 -0.822 1.00 97.62 202 VAL A CA 1
ATOM 1519 C C . VAL A 1 202 ? -12.353 2.476 -0.711 1.00 97.62 202 VAL A C 1
ATOM 1521 O O . VAL A 1 202 ? -11.246 2.057 -1.041 1.00 97.62 202 VAL A O 1
ATOM 1524 N N . ASP A 1 203 ? -12.546 3.712 -0.260 1.00 97.19 203 ASP A N 1
ATOM 1525 C CA . ASP A 1 203 ? -11.446 4.663 -0.090 1.00 97.19 203 ASP A CA 1
ATOM 1526 C C . ASP A 1 203 ? -10.617 4.291 1.151 1.00 97.19 203 ASP A C 1
ATOM 1528 O O . ASP A 1 203 ? -11.074 4.398 2.290 1.00 97.19 203 ASP A O 1
ATOM 1532 N N . LEU A 1 204 ? -9.377 3.840 0.944 1.00 96.56 204 LEU A N 1
ATOM 1533 C CA . LEU A 1 204 ? -8.476 3.437 2.026 1.00 96.56 204 LEU A CA 1
ATOM 1534 C C . LEU A 1 204 ? -7.865 4.627 2.781 1.00 96.56 204 LEU A C 1
ATOM 1536 O O . LEU A 1 204 ? -7.194 4.422 3.791 1.00 96.56 204 LEU A O 1
ATOM 1540 N N . THR A 1 205 ? -8.046 5.857 2.298 1.00 93.44 205 THR A N 1
ATOM 1541 C CA . THR A 1 205 ? -7.572 7.073 2.975 1.00 93.44 205 THR A CA 1
ATOM 1542 C C . THR A 1 205 ? -8.535 7.548 4.062 1.00 93.44 205 THR A C 1
ATOM 1544 O O . THR A 1 205 ? -8.144 8.313 4.950 1.00 93.44 205 THR A O 1
ATOM 1547 N N . GLU A 1 206 ? -9.777 7.059 4.041 1.00 94.50 206 GLU A N 1
ATOM 1548 C CA . GLU A 1 206 ? -10.774 7.362 5.057 1.00 94.50 206 GLU A CA 1
A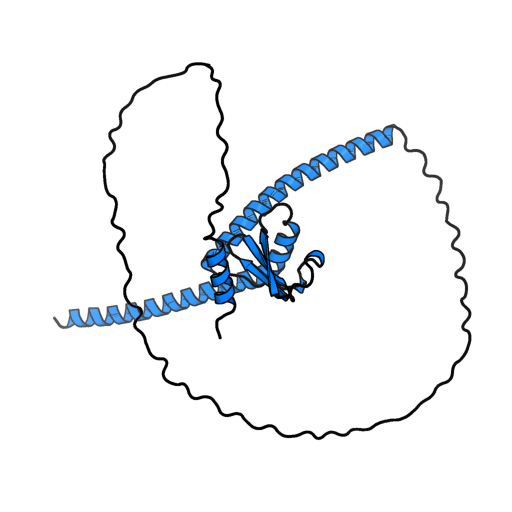TOM 1549 C C . GLU A 1 206 ? -10.392 6.786 6.425 1.00 94.50 206 GLU A C 1
ATOM 1551 O O . GLU A 1 206 ? -9.867 5.678 6.564 1.00 94.50 206 GLU A O 1
ATOM 1556 N N . ARG A 1 207 ? -10.713 7.544 7.479 1.00 92.12 207 ARG A N 1
ATOM 1557 C CA . ARG A 1 207 ? -10.409 7.180 8.870 1.00 92.12 207 ARG A CA 1
ATOM 1558 C C . ARG A 1 207 ? -11.033 5.850 9.292 1.00 92.12 207 ARG A C 1
ATOM 1560 O O . ARG A 1 207 ? -10.405 5.111 10.046 1.00 92.12 207 ARG A O 1
ATOM 1567 N N . ASP A 1 208 ? -12.224 5.547 8.795 1.00 94.56 208 ASP A N 1
ATOM 1568 C CA . ASP A 1 208 ? -12.952 4.327 9.152 1.00 94.56 208 ASP A CA 1
ATOM 1569 C C . ASP A 1 208 ? -12.351 3.078 8.482 1.00 94.56 208 ASP A C 1
ATOM 1571 O O . ASP A 1 208 ? -12.565 1.961 8.946 1.00 94.56 208 ASP A O 1
ATOM 1575 N N . ASN A 1 209 ? -11.516 3.264 7.452 1.00 95.69 209 ASN A N 1
ATOM 1576 C CA . ASN A 1 209 ? -10.881 2.193 6.685 1.00 95.69 209 ASN A CA 1
ATOM 1577 C C . ASN A 1 209 ? -9.395 1.996 7.043 1.00 95.69 209 ASN A C 1
ATOM 1579 O O . ASN A 1 209 ? -8.675 1.305 6.323 1.00 95.69 209 ASN A O 1
ATOM 1583 N N . ARG A 1 210 ? -8.908 2.560 8.159 1.00 94.06 210 ARG A N 1
ATOM 1584 C CA . ARG A 1 210 ? -7.486 2.482 8.564 1.00 94.06 210 ARG A CA 1
ATOM 1585 C C . ARG A 1 210 ? -6.985 1.060 8.781 1.00 94.06 210 ARG A C 1
ATOM 1587 O O . ARG A 1 210 ? -5.931 0.698 8.263 1.00 94.06 210 ARG A O 1
ATOM 1594 N N . ASP A 1 211 ? -7.744 0.247 9.504 1.00 95.31 211 ASP A N 1
ATOM 1595 C CA . ASP A 1 211 ? -7.367 -1.147 9.759 1.00 95.31 211 ASP A CA 1
ATOM 1596 C C . ASP A 1 211 ? -7.307 -1.950 8.452 1.00 95.31 211 ASP A C 1
ATOM 1598 O O . ASP A 1 211 ? -6.405 -2.769 8.237 1.00 95.31 211 ASP A O 1
ATOM 1602 N N . LEU A 1 212 ? -8.239 -1.662 7.537 1.00 96.81 212 LEU A N 1
ATOM 1603 C CA . LEU A 1 212 ? -8.261 -2.244 6.202 1.00 96.81 212 LEU A CA 1
ATOM 1604 C C . LEU A 1 212 ? -7.039 -1.800 5.390 1.00 96.81 212 LEU A C 1
ATOM 1606 O O . LEU A 1 212 ? -6.366 -2.652 4.813 1.00 96.81 212 LEU A O 1
ATOM 1610 N N . LEU A 1 213 ? -6.702 -0.505 5.393 1.00 96.25 213 LEU A N 1
ATOM 1611 C CA . LEU A 1 213 ? -5.498 0.029 4.753 1.00 96.25 213 LEU A CA 1
ATOM 1612 C C . LEU A 1 213 ? -4.248 -0.697 5.255 1.00 96.25 213 LEU A C 1
ATOM 1614 O O . LEU A 1 213 ? -3.472 -1.186 4.439 1.00 96.25 213 LEU A O 1
ATOM 1618 N N . ILE A 1 214 ? -4.055 -0.801 6.573 1.00 95.56 214 ILE A N 1
ATOM 1619 C CA . ILE A 1 214 ? -2.880 -1.458 7.169 1.00 95.56 214 ILE A CA 1
ATOM 1620 C C . ILE A 1 214 ? -2.793 -2.921 6.719 1.00 95.56 214 ILE A C 1
ATOM 1622 O O . ILE A 1 214 ? -1.719 -3.391 6.328 1.00 95.56 214 ILE A O 1
ATOM 1626 N N . THR A 1 215 ? -3.921 -3.630 6.730 1.00 96.75 215 THR A N 1
ATOM 1627 C CA . THR A 1 215 ? -4.005 -5.039 6.322 1.00 96.75 215 THR A CA 1
ATOM 1628 C C . THR A 1 215 ? -3.646 -5.215 4.847 1.00 96.75 215 THR A C 1
ATOM 1630 O O . THR A 1 215 ? -2.780 -6.021 4.503 1.00 96.75 215 THR A O 1
ATOM 1633 N N . VAL A 1 216 ? -4.260 -4.414 3.977 1.00 97.06 216 VAL A N 1
ATOM 1634 C CA . VAL A 1 216 ? -4.040 -4.446 2.529 1.00 97.06 216 VAL A CA 1
ATOM 1635 C C . VAL A 1 216 ? -2.598 -4.085 2.187 1.00 97.06 216 VAL A C 1
ATOM 1637 O O . VAL A 1 216 ? -1.934 -4.808 1.447 1.00 97.06 216 VAL A O 1
ATOM 1640 N N . VAL A 1 217 ? -2.084 -2.996 2.759 1.00 95.94 217 VAL A N 1
ATOM 1641 C CA . VAL A 1 217 ? -0.701 -2.540 2.575 1.00 95.94 217 VAL A CA 1
ATOM 1642 C C . VAL A 1 217 ? 0.283 -3.639 2.956 1.00 95.94 217 VAL A C 1
ATOM 1644 O O . VAL A 1 217 ? 1.230 -3.901 2.215 1.00 95.94 217 VAL A O 1
ATOM 1647 N N . SER A 1 218 ? 0.052 -4.315 4.081 1.00 95.88 218 SER A N 1
ATOM 1648 C CA . SER A 1 218 ? 0.935 -5.381 4.558 1.00 95.88 218 SER A CA 1
ATOM 1649 C C . SER A 1 218 ? 1.063 -6.538 3.556 1.00 95.88 218 SER A C 1
ATOM 1651 O O . SER A 1 218 ? 2.163 -7.065 3.388 1.00 95.88 218 SER A O 1
ATOM 1653 N N . ASP A 1 219 ? -0.013 -6.892 2.843 1.00 97.12 219 ASP A N 1
ATOM 1654 C CA . ASP A 1 219 ? 0.015 -7.902 1.768 1.00 97.12 219 ASP A CA 1
ATOM 1655 C C . ASP A 1 219 ? 0.704 -7.394 0.492 1.00 97.12 219 ASP A C 1
ATOM 1657 O O . ASP A 1 219 ? 1.473 -8.117 -0.151 1.00 97.12 219 ASP A O 1
ATOM 1661 N N . VAL A 1 220 ? 0.460 -6.139 0.108 1.00 96.62 220 VAL A N 1
ATOM 1662 C CA . VAL A 1 220 ? 0.939 -5.637 -1.186 1.00 96.62 220 VAL A CA 1
ATOM 1663 C C . VAL A 1 220 ? 2.381 -5.133 -1.161 1.00 96.62 220 VAL A C 1
ATOM 1665 O O . VAL A 1 220 ? 3.042 -5.140 -2.203 1.00 96.62 220 VAL A O 1
ATOM 1668 N N . MET A 1 221 ? 2.915 -4.739 -0.002 1.00 95.38 221 MET A N 1
ATOM 1669 C CA . MET A 1 221 ? 4.270 -4.184 0.131 1.00 95.38 221 MET A CA 1
ATOM 1670 C C . MET A 1 221 ? 5.383 -5.083 -0.446 1.00 95.38 221 MET A C 1
ATOM 1672 O O . MET A 1 221 ? 6.246 -4.572 -1.168 1.00 95.38 221 MET A O 1
ATOM 1676 N N . PRO A 1 222 ? 5.392 -6.414 -0.225 1.00 95.56 222 PRO A N 1
ATOM 1677 C CA . PRO A 1 222 ? 6.351 -7.306 -0.878 1.00 95.56 222 PRO A CA 1
ATOM 1678 C C . PRO A 1 222 ? 6.295 -7.246 -2.413 1.00 95.56 222 PRO A C 1
ATOM 1680 O O . PRO A 1 222 ? 7.335 -7.198 -3.074 1.00 95.56 222 PRO A O 1
ATOM 1683 N N . ARG A 1 223 ? 5.087 -7.207 -2.992 1.00 94.00 223 ARG A N 1
ATOM 1684 C CA . ARG A 1 223 ? 4.877 -7.126 -4.451 1.00 94.00 223 ARG A CA 1
ATOM 1685 C C . ARG A 1 223 ? 5.307 -5.764 -4.981 1.00 94.00 223 ARG A C 1
ATOM 1687 O O . ARG A 1 223 ? 5.949 -5.676 -6.025 1.00 94.00 223 ARG A O 1
ATOM 1694 N N . PHE A 1 224 ? 5.016 -4.715 -4.222 1.00 95.12 224 PHE A N 1
ATOM 1695 C CA . PHE A 1 224 ? 5.416 -3.353 -4.527 1.00 95.12 224 PHE A CA 1
ATOM 1696 C C . PHE A 1 224 ? 6.943 -3.199 -4.614 1.00 95.12 224 PHE A C 1
ATOM 1698 O O . PHE A 1 224 ? 7.464 -2.674 -5.598 1.00 95.12 224 PHE A O 1
ATOM 1705 N N . ASN A 1 225 ? 7.683 -3.759 -3.654 1.00 95.19 225 ASN A N 1
ATOM 1706 C CA . ASN A 1 225 ? 9.151 -3.773 -3.680 1.00 95.19 225 ASN A CA 1
ATOM 1707 C C . ASN A 1 225 ? 9.720 -4.508 -4.904 1.00 95.19 225 ASN A C 1
ATOM 1709 O O . ASN A 1 225 ? 10.737 -4.097 -5.476 1.00 95.19 225 ASN A O 1
ATOM 1713 N N . ASN A 1 226 ? 9.054 -5.583 -5.331 1.00 95.62 226 ASN A N 1
ATOM 1714 C CA . ASN A 1 226 ? 9.425 -6.304 -6.543 1.00 95.62 226 ASN A CA 1
ATOM 1715 C C . ASN A 1 226 ? 9.238 -5.420 -7.791 1.00 95.62 226 ASN A C 1
ATOM 1717 O O . ASN A 1 226 ? 10.157 -5.311 -8.602 1.00 95.62 226 ASN A O 1
ATOM 1721 N N . LEU A 1 227 ? 8.114 -4.698 -7.898 1.00 94.81 227 LEU A N 1
ATOM 1722 C CA . LEU A 1 227 ? 7.870 -3.752 -8.996 1.00 94.81 227 LEU A CA 1
ATOM 1723 C C . LEU A 1 227 ? 8.935 -2.652 -9.077 1.00 94.81 227 LEU A C 1
ATOM 1725 O O . LEU A 1 227 ? 9.394 -2.334 -10.175 1.00 94.81 227 LEU A O 1
ATOM 1729 N N . ILE A 1 228 ? 9.367 -2.106 -7.935 1.00 95.06 228 ILE A N 1
ATOM 1730 C CA . ILE A 1 228 ? 10.449 -1.109 -7.888 1.00 95.06 228 ILE A CA 1
ATOM 1731 C C . ILE A 1 228 ? 11.734 -1.690 -8.483 1.00 95.06 228 ILE A C 1
ATOM 1733 O O . ILE A 1 228 ? 12.364 -1.058 -9.333 1.00 95.06 228 ILE A O 1
ATOM 1737 N N . SER A 1 229 ? 12.102 -2.903 -8.067 1.00 96.62 229 SER A N 1
ATOM 1738 C CA . SER A 1 229 ? 13.322 -3.567 -8.537 1.00 96.62 229 SER A CA 1
ATOM 1739 C C . SER A 1 229 ? 13.258 -3.842 -10.041 1.00 96.62 229 SER A C 1
ATOM 1741 O O . SER A 1 229 ? 14.144 -3.420 -10.776 1.00 96.62 229 SER A O 1
ATOM 1743 N N . GLN A 1 230 ? 12.152 -4.412 -10.530 1.00 95.31 230 GLN A N 1
ATOM 1744 C CA . GLN A 1 230 ? 11.945 -4.641 -11.964 1.00 95.31 230 GLN A CA 1
ATOM 1745 C C . GLN A 1 230 ? 12.004 -3.347 -12.781 1.00 95.31 230 GLN A C 1
ATOM 1747 O O . GLN A 1 230 ? 12.530 -3.326 -13.896 1.00 95.31 230 GLN A O 1
ATOM 1752 N N . ARG A 1 231 ? 11.431 -2.254 -12.261 1.00 94.94 231 ARG A N 1
ATOM 1753 C CA . ARG A 1 231 ? 11.446 -0.964 -12.952 1.00 94.94 231 ARG A CA 1
ATOM 1754 C C . ARG A 1 231 ? 12.859 -0.401 -13.034 1.00 94.94 231 ARG A C 1
ATOM 1756 O O . ARG A 1 231 ? 13.227 0.100 -14.095 1.00 94.94 231 ARG A O 1
ATOM 1763 N N . ARG A 1 232 ? 13.628 -0.490 -11.948 1.00 97.12 232 ARG A N 1
ATOM 1764 C CA . ARG A 1 232 ? 15.033 -0.074 -11.913 1.00 97.12 232 ARG A CA 1
ATOM 1765 C C . ARG A 1 232 ? 15.851 -0.857 -12.934 1.00 97.12 232 ARG A C 1
ATOM 1767 O O . ARG A 1 232 ? 16.492 -0.235 -13.774 1.00 97.12 232 ARG A O 1
ATOM 1774 N N . ASP A 1 233 ? 15.759 -2.182 -12.919 1.00 98.00 233 ASP A N 1
ATOM 1775 C CA . ASP A 1 233 ? 16.563 -3.042 -13.792 1.00 98.00 233 ASP A CA 1
ATOM 1776 C C . ASP A 1 233 ? 16.274 -2.740 -15.280 1.00 98.00 233 ASP A C 1
ATOM 1778 O O . ASP A 1 233 ? 17.191 -2.529 -16.072 1.00 98.00 233 ASP A O 1
ATOM 1782 N N . LYS A 1 234 ? 14.998 -2.543 -15.651 1.00 96.94 234 LYS A N 1
ATOM 1783 C CA . LYS A 1 234 ? 14.612 -2.101 -17.009 1.00 96.94 234 LYS A CA 1
ATOM 1784 C C . LYS A 1 234 ? 15.186 -0.733 -17.391 1.00 96.94 234 LYS A C 1
ATOM 1786 O O . LYS A 1 234 ? 15.481 -0.481 -18.559 1.00 96.94 234 LYS A O 1
ATOM 1791 N N . ILE A 1 235 ? 15.277 0.200 -16.443 1.00 97.62 235 ILE A N 1
ATOM 1792 C CA . ILE A 1 235 ? 15.872 1.520 -16.690 1.00 97.62 235 ILE A CA 1
ATOM 1793 C C . ILE A 1 235 ? 17.382 1.380 -16.909 1.00 97.62 235 ILE A C 1
ATOM 1795 O O . ILE A 1 235 ? 17.912 1.979 -17.843 1.00 97.62 235 ILE A O 1
ATOM 1799 N N . GLU A 1 236 ? 18.061 0.562 -16.108 1.00 98.44 236 GLU A N 1
ATOM 1800 C CA . GLU A 1 236 ? 19.497 0.292 -16.239 1.00 98.44 236 GLU A CA 1
ATOM 1801 C C . GLU A 1 236 ? 19.845 -0.366 -17.582 1.00 98.44 236 GLU A C 1
ATOM 1803 O O . GLU A 1 236 ? 20.795 0.053 -18.252 1.00 98.44 236 GLU A O 1
ATOM 1808 N N . GLU A 1 237 ? 19.037 -1.329 -18.033 1.00 98.50 237 GLU A N 1
ATOM 1809 C CA . GLU A 1 237 ? 19.172 -1.948 -19.357 1.00 98.50 237 GLU A CA 1
ATOM 1810 C C . GLU A 1 237 ? 19.059 -0.909 -20.479 1.00 98.50 237 GLU A C 1
ATOM 1812 O O . GLU A 1 237 ? 19.902 -0.856 -21.379 1.00 98.50 237 GLU A O 1
ATOM 1817 N N . ARG A 1 238 ? 18.056 -0.023 -20.403 1.00 98.38 238 ARG A N 1
ATOM 1818 C CA . ARG A 1 238 ? 17.861 1.051 -21.390 1.00 98.38 238 ARG A CA 1
ATOM 1819 C C . ARG A 1 238 ? 19.027 2.034 -21.410 1.00 98.38 238 ARG A C 1
ATOM 1821 O O . ARG A 1 238 ? 19.461 2.426 -22.489 1.00 98.38 238 ARG A O 1
ATOM 1828 N N . ILE A 1 239 ? 19.538 2.428 -20.244 1.00 98.50 239 ILE A N 1
ATOM 1829 C CA . ILE A 1 239 ? 20.698 3.326 -20.136 1.00 98.50 239 ILE A CA 1
ATOM 1830 C C . ILE A 1 239 ? 21.931 2.675 -20.760 1.00 98.50 239 ILE A C 1
ATOM 1832 O O . ILE A 1 239 ? 22.651 3.322 -21.523 1.00 98.50 239 ILE A O 1
ATOM 1836 N N . THR A 1 240 ? 22.157 1.394 -20.469 1.00 98.62 240 THR A N 1
ATOM 1837 C CA . THR A 1 240 ? 23.287 0.635 -21.010 1.00 98.62 240 THR A CA 1
ATOM 1838 C C . THR A 1 240 ? 23.198 0.544 -22.530 1.00 98.62 240 THR A C 1
ATOM 1840 O O . THR A 1 240 ? 24.154 0.892 -23.220 1.00 98.62 240 THR A O 1
ATOM 1843 N N . PHE A 1 241 ? 22.031 0.172 -23.063 1.00 98.56 241 PHE A N 1
ATOM 1844 C CA . PHE A 1 241 ? 21.785 0.131 -24.503 1.00 98.56 241 PHE A CA 1
ATOM 1845 C C . PHE A 1 241 ? 22.045 1.488 -25.172 1.00 98.56 241 PHE A C 1
ATOM 1847 O O . PHE A 1 241 ? 22.817 1.570 -26.128 1.00 98.56 241 PHE A O 1
ATOM 1854 N N . LEU A 1 242 ? 21.452 2.567 -24.649 1.00 98.62 242 LEU A N 1
ATOM 1855 C CA . LEU A 1 242 ? 21.612 3.908 -25.216 1.00 98.62 242 LEU A CA 1
ATOM 1856 C C . LEU A 1 242 ? 23.063 4.392 -25.158 1.00 98.62 242 LEU A C 1
ATOM 1858 O O . LEU A 1 242 ? 23.524 5.041 -26.094 1.00 98.62 242 LEU A O 1
ATOM 1862 N N . SER A 1 243 ? 23.798 4.050 -24.100 1.00 98.38 243 SER A N 1
ATOM 1863 C CA . SER A 1 243 ? 25.220 4.383 -23.970 1.00 98.38 243 SER A CA 1
ATOM 1864 C C . SER A 1 243 ? 26.059 3.677 -25.038 1.00 98.38 243 SER A C 1
ATOM 1866 O O . SER A 1 243 ? 26.900 4.313 -25.673 1.00 98.38 243 SER A O 1
ATOM 1868 N N . SER A 1 244 ? 25.800 2.388 -25.285 1.00 98.38 244 SER A N 1
ATOM 1869 C CA . SER A 1 244 ? 26.455 1.625 -26.355 1.00 98.38 244 SER A CA 1
ATOM 1870 C C . SER A 1 244 ? 26.157 2.210 -27.735 1.00 98.38 244 SER A C 1
ATOM 1872 O O . SER A 1 244 ? 27.087 2.484 -28.486 1.00 98.38 244 SER A O 1
ATOM 1874 N N . VAL A 1 245 ? 24.885 2.478 -28.049 1.00 98.31 245 VAL A N 1
ATOM 1875 C CA . VAL A 1 245 ? 24.490 3.086 -29.334 1.00 98.31 245 VAL A CA 1
ATOM 1876 C C . VAL A 1 245 ? 25.136 4.459 -29.517 1.00 98.31 245 VAL A C 1
ATOM 1878 O O . VAL A 1 245 ? 25.692 4.744 -30.574 1.00 98.31 245 VAL A O 1
ATOM 1881 N N . THR A 1 246 ? 25.115 5.298 -28.480 1.00 98.12 246 THR A N 1
ATOM 1882 C CA . THR A 1 246 ? 25.708 6.644 -28.527 1.00 98.12 246 THR A CA 1
ATOM 1883 C C . THR A 1 246 ? 27.208 6.579 -28.800 1.00 98.12 246 THR A C 1
ATOM 1885 O O . THR A 1 246 ? 27.718 7.351 -29.609 1.00 98.12 246 THR A O 1
ATOM 1888 N N . ARG A 1 247 ? 27.917 5.633 -28.176 1.00 98.50 247 ARG A N 1
ATOM 1889 C CA . ARG A 1 247 ? 29.356 5.442 -28.382 1.00 98.50 247 ARG A CA 1
ATOM 1890 C C . ARG A 1 247 ? 29.692 5.001 -29.808 1.00 98.50 247 ARG A C 1
ATOM 1892 O O . ARG A 1 247 ? 30.659 5.498 -30.385 1.00 98.50 247 ARG A O 1
ATOM 1899 N N . GLU A 1 248 ? 28.907 4.093 -30.381 1.00 98.50 248 GLU A N 1
ATOM 1900 C CA . GLU A 1 248 ? 29.085 3.672 -31.776 1.00 98.50 248 GLU A CA 1
ATOM 1901 C C . GLU A 1 248 ? 28.827 4.836 -32.742 1.00 98.50 248 GLU A C 1
ATOM 1903 O O . GLU A 1 248 ? 29.628 5.082 -33.641 1.00 98.50 248 GLU A O 1
ATOM 1908 N N . LEU A 1 249 ? 27.768 5.623 -32.515 1.00 98.12 249 LEU A N 1
ATOM 1909 C CA . LEU A 1 249 ? 27.473 6.811 -33.325 1.00 98.12 249 LEU A CA 1
ATOM 1910 C C . LEU A 1 249 ? 28.589 7.862 -33.259 1.00 98.12 249 LEU A C 1
ATOM 1912 O O . LEU A 1 249 ? 28.944 8.426 -34.291 1.00 98.12 249 LEU A O 1
ATOM 1916 N N . GLN A 1 250 ? 29.166 8.099 -32.077 1.00 97.75 250 GLN A N 1
ATOM 1917 C CA . GLN A 1 250 ? 30.330 8.980 -31.914 1.00 97.75 250 GLN A CA 1
ATOM 1918 C C . GLN A 1 250 ? 31.540 8.455 -32.690 1.00 97.75 250 GLN A C 1
ATOM 1920 O O . GLN A 1 250 ? 32.154 9.197 -33.445 1.00 97.75 250 GLN A O 1
ATOM 1925 N N . THR A 1 251 ? 31.821 7.154 -32.589 1.00 97.75 251 THR A N 1
ATOM 1926 C CA . THR A 1 251 ? 32.927 6.518 -33.323 1.00 97.75 251 THR A CA 1
ATOM 1927 C C . THR A 1 251 ? 32.762 6.676 -34.839 1.00 97.75 251 THR A C 1
ATOM 1929 O O . THR A 1 251 ? 33.727 6.955 -35.551 1.00 97.75 251 THR A O 1
ATOM 1932 N N . ILE A 1 252 ? 31.532 6.532 -35.341 1.00 97.19 252 ILE A N 1
ATOM 1933 C CA . ILE A 1 252 ? 31.202 6.765 -36.750 1.00 97.19 252 ILE A CA 1
ATOM 1934 C C . ILE A 1 252 ? 31.423 8.238 -37.116 1.00 97.19 252 ILE A C 1
ATOM 1936 O O . ILE A 1 252 ? 32.070 8.510 -38.125 1.00 97.19 252 ILE A O 1
ATOM 1940 N N . ALA A 1 253 ? 30.926 9.180 -36.311 1.00 96.38 253 ALA A N 1
ATOM 1941 C CA . ALA A 1 253 ? 31.085 10.613 -36.558 1.00 96.38 253 ALA A CA 1
ATOM 1942 C C . ALA A 1 253 ? 32.567 11.025 -36.638 1.00 96.38 253 ALA A C 1
ATOM 1944 O O . ALA A 1 253 ? 32.978 11.624 -37.630 1.00 96.38 253 ALA A O 1
ATOM 1945 N N . ASP A 1 254 ? 33.385 10.600 -35.673 1.00 96.56 254 ASP A N 1
ATOM 1946 C CA . ASP A 1 254 ? 34.824 10.896 -35.621 1.00 96.56 254 ASP A CA 1
ATOM 1947 C C . ASP A 1 254 ? 35.573 10.343 -36.851 1.00 96.56 254 ASP A C 1
ATOM 1949 O O . ASP A 1 254 ? 36.533 10.937 -37.358 1.00 96.56 254 ASP A O 1
ATOM 1953 N N . SER A 1 255 ? 35.115 9.204 -37.386 1.00 96.31 255 SER A N 1
ATOM 1954 C CA . SER A 1 255 ? 35.706 8.608 -38.589 1.00 96.31 255 SER A CA 1
ATOM 1955 C C . SER A 1 255 ? 35.502 9.462 -39.846 1.00 96.31 255 SER A C 1
ATOM 1957 O O . SER A 1 255 ? 36.361 9.454 -40.730 1.00 96.31 255 SER A O 1
ATOM 1959 N N . PHE A 1 256 ? 34.417 10.244 -39.916 1.00 93.62 256 PHE A N 1
ATOM 1960 C CA . PHE A 1 256 ? 34.173 11.172 -41.021 1.00 93.62 256 PHE A CA 1
ATOM 1961 C C . PHE A 1 256 ? 35.041 12.432 -40.935 1.00 93.62 256 PHE A C 1
ATOM 1963 O O . PHE A 1 256 ? 35.425 12.967 -41.974 1.00 93.62 256 PHE A O 1
ATOM 1970 N N . GLU A 1 257 ? 35.403 12.880 -39.732 1.00 90.69 257 GLU A N 1
ATOM 1971 C CA . GLU A 1 257 ? 36.267 14.055 -39.540 1.00 90.69 257 GLU A CA 1
ATOM 1972 C C . GLU A 1 257 ? 37.736 13.779 -39.895 1.00 90.69 257 GLU A C 1
ATOM 1974 O O . GLU A 1 257 ? 38.468 14.690 -40.265 1.00 90.69 257 GLU A O 1
ATOM 1979 N N . THR A 1 258 ? 38.172 12.518 -39.836 1.00 77.19 258 THR A N 1
ATOM 1980 C CA . THR A 1 258 ? 39.579 12.136 -40.063 1.00 77.19 258 THR A CA 1
ATOM 1981 C C . THR A 1 258 ? 39.942 11.985 -41.554 1.00 77.19 258 THR A C 1
ATOM 1983 O O . THR A 1 258 ? 41.116 11.862 -41.901 1.00 77.19 258 THR A O 1
ATOM 1986 N N . VAL A 1 259 ? 38.952 11.972 -42.456 1.00 68.88 259 VAL A N 1
ATOM 1987 C CA . VAL A 1 259 ? 39.143 11.759 -43.910 1.00 68.88 259 VAL A CA 1
ATOM 1988 C C . VAL A 1 259 ? 39.068 13.074 -44.718 1.00 68.88 259 VAL A C 1
ATOM 1990 O O . VAL A 1 259 ? 39.280 13.053 -45.932 1.00 68.88 259 VAL A O 1
ATOM 1993 N N . GLY A 1 260 ? 38.810 14.216 -44.068 1.00 51.22 260 GLY A N 1
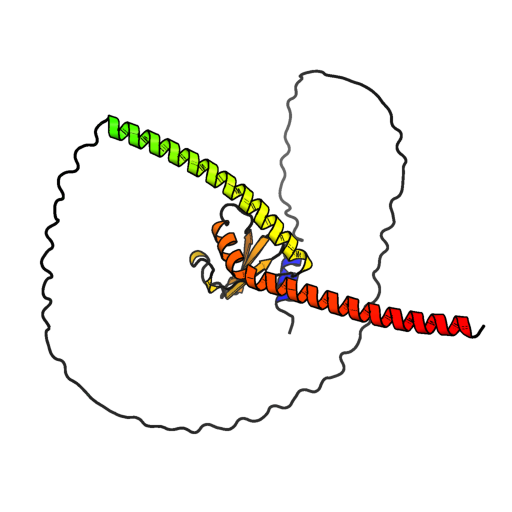ATOM 1994 C CA . GLY A 1 260 ? 38.804 15.561 -44.675 1.00 51.22 260 GLY A CA 1
ATOM 1995 C C . GLY A 1 260 ? 40.091 16.339 -44.430 1.00 51.22 260 GLY A C 1
ATOM 1996 O O . GLY A 1 260 ? 40.527 17.039 -45.371 1.00 51.22 260 GLY A O 1
#

Sequence (260 aa):
MVSLEEEILKRYAQKSEEPSSAAGGEGKETASLEDMILGGDAASDGPEEREAPEEDILERYTSEDPESVEAPEPVAEPSPGGDEEMTPGEDLEIDALAIERPAPAMEPRRGPPAMPASPEEVVETLRRLREDVGQISELSAEEENIVAAFSLAFLKLMEPLTKALPVDVSVLPRELGLVERANVVPKGDLVLLYADGRMESVDLTERDNRDLLITVVSDVMPRFNNLISQRRDKIEERITFLSSVTRELQTIADSFETVG

Radius of gyration: 35.99 Å; chains: 1; bounding box: 72×107×94 Å